Protein AF-A0A3S3QTB4-F1 (afdb_monomer_lite)

pLDDT: mean 85.25, std 13.24, range [38.19, 98.38]

Structur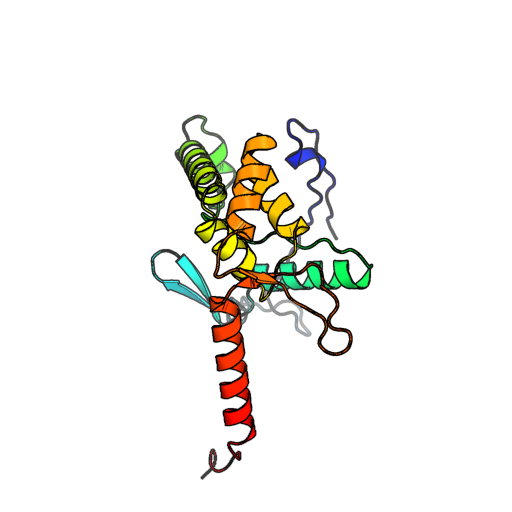e (mmCIF, N/CA/C/O backbone):
data_AF-A0A3S3QTB4-F1
#
_entry.id   AF-A0A3S3QTB4-F1
#
loop_
_atom_site.group_PDB
_atom_site.id
_atom_site.type_symbol
_atom_site.label_atom_id
_atom_site.label_alt_id
_atom_site.label_comp_id
_atom_site.label_asym_id
_atom_site.label_entity_id
_atom_site.label_seq_id
_atom_site.pdbx_PDB_ins_code
_atom_site.Cartn_x
_atom_site.Cartn_y
_atom_site.Cartn_z
_atom_site.occupancy
_atom_site.B_iso_or_equiv
_atom_site.auth_seq_id
_atom_site.auth_comp_id
_atom_site.auth_asym_id
_atom_site.auth_atom_id
_atom_site.pdbx_PDB_model_num
ATOM 1 N N . LEU A 1 1 ? 15.206 -21.797 -11.948 1.00 60.91 1 LEU A N 1
ATOM 2 C CA . LEU A 1 1 ? 15.068 -20.433 -11.397 1.00 60.91 1 LEU A CA 1
ATOM 3 C C . LEU A 1 1 ? 16.320 -20.150 -10.590 1.00 60.91 1 LEU A C 1
ATOM 5 O O . LEU A 1 1 ? 16.708 -21.014 -9.815 1.00 60.91 1 LEU A O 1
ATOM 9 N N . ASP A 1 2 ? 16.958 -19.010 -10.821 1.00 79.94 2 ASP A N 1
ATOM 10 C CA . ASP A 1 2 ? 18.152 -18.587 -10.087 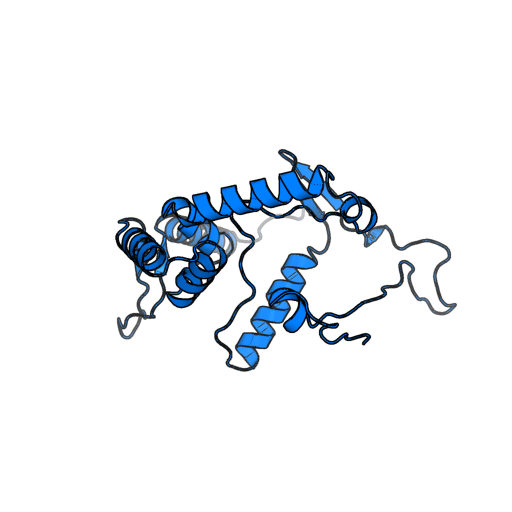1.00 79.94 2 ASP A CA 1
ATOM 11 C C . ASP A 1 2 ? 17.710 -17.939 -8.767 1.00 79.94 2 ASP A C 1
ATOM 13 O O . ASP A 1 2 ? 17.388 -16.751 -8.745 1.00 79.94 2 ASP A O 1
ATOM 17 N N . VAL A 1 3 ? 17.546 -18.762 -7.722 1.00 83.38 3 VAL A N 1
ATOM 18 C CA . VAL A 1 3 ? 17.113 -18.341 -6.378 1.00 83.38 3 VAL A CA 1
ATOM 19 C C . VAL A 1 3 ? 18.327 -18.313 -5.460 1.00 83.38 3 VAL A C 1
ATOM 21 O O . VAL A 1 3 ? 18.981 -19.336 -5.260 1.00 83.38 3 VAL A O 1
ATOM 24 N N . HIS A 1 4 ? 18.590 -17.152 -4.873 1.00 83.75 4 HIS A N 1
ATOM 25 C CA . HIS A 1 4 ? 19.717 -16.903 -3.987 1.00 83.75 4 HIS A CA 1
ATOM 26 C C . HIS A 1 4 ? 19.274 -16.908 -2.531 1.00 83.75 4 HIS A C 1
ATOM 28 O O . HIS A 1 4 ? 18.239 -16.342 -2.164 1.00 83.75 4 HIS A O 1
ATOM 34 N N . ALA A 1 5 ? 20.089 -17.552 -1.702 1.00 81.88 5 ALA A N 1
ATOM 35 C CA . ALA A 1 5 ? 19.981 -17.480 -0.257 1.00 81.88 5 ALA A CA 1
ATOM 36 C C . ALA A 1 5 ? 20.693 -16.216 0.271 1.00 81.88 5 ALA A C 1
ATOM 38 O O . ALA A 1 5 ? 21.607 -15.714 -0.387 1.00 81.88 5 ALA A O 1
ATOM 39 N N . PRO A 1 6 ? 20.321 -15.732 1.468 1.00 80.81 6 PRO A N 1
ATOM 40 C CA . PRO A 1 6 ? 21.065 -14.724 2.221 1.00 80.81 6 PRO A CA 1
ATOM 41 C C . PRO A 1 6 ? 22.592 -14.892 2.138 1.00 80.81 6 PRO A C 1
ATOM 43 O O . PRO A 1 6 ? 23.122 -15.960 2.449 1.00 80.81 6 PRO A O 1
ATOM 46 N N . HIS A 1 7 ? 23.311 -13.838 1.749 1.00 67.75 7 HIS A N 1
ATOM 47 C CA . HIS A 1 7 ? 24.777 -13.811 1.769 1.00 67.75 7 HIS A CA 1
ATOM 48 C C . HIS A 1 7 ? 25.281 -13.159 3.068 1.00 67.75 7 HIS A C 1
ATOM 50 O O . HIS A 1 7 ? 24.597 -12.300 3.617 1.00 67.75 7 HIS A O 1
ATOM 56 N N . GLY A 1 8 ? 26.437 -13.629 3.570 1.00 58.81 8 GLY A N 1
ATOM 57 C CA . GLY A 1 8 ? 27.026 -13.352 4.896 1.00 58.81 8 GLY A CA 1
ATOM 58 C C . GLY A 1 8 ? 26.691 -11.980 5.487 1.00 58.81 8 GLY A C 1
ATOM 59 O O . GLY A 1 8 ? 26.893 -10.959 4.843 1.00 58.81 8 GLY A O 1
ATOM 60 N N . ALA A 1 9 ? 26.140 -11.982 6.700 1.00 48.84 9 ALA A N 1
ATOM 61 C CA . ALA A 1 9 ? 25.234 -10.923 7.117 1.00 48.84 9 ALA A CA 1
ATOM 62 C C . ALA A 1 9 ? 25.804 -9.948 8.149 1.00 48.84 9 ALA A C 1
ATOM 64 O O . ALA A 1 9 ? 26.123 -10.349 9.275 1.00 48.84 9 ALA A O 1
ATOM 65 N N . GLU A 1 10 ? 25.772 -8.660 7.809 1.00 56.47 10 GLU A N 1
ATOM 66 C CA . GLU A 1 10 ? 26.001 -7.555 8.743 1.00 56.47 10 GLU A CA 1
ATOM 67 C C . GLU A 1 10 ? 24.673 -7.001 9.297 1.00 56.47 10 GLU A C 1
ATOM 69 O O . GLU A 1 10 ? 24.649 -6.442 10.393 1.00 56.47 10 GLU A O 1
ATOM 74 N N . SER A 1 11 ? 23.539 -7.237 8.616 1.00 57.09 11 SER A N 1
ATOM 75 C CA . SER A 1 11 ? 22.204 -6.788 9.054 1.00 57.09 11 SER A CA 1
ATOM 76 C C . SER A 1 11 ? 21.129 -7.891 9.071 1.00 57.09 11 SER A C 1
ATOM 78 O O . SER A 1 11 ? 21.21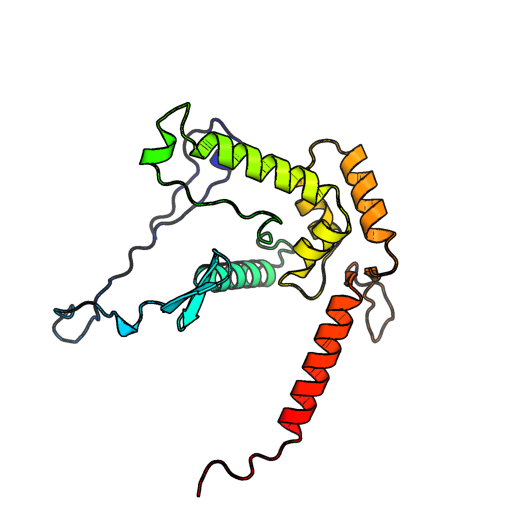4 -8.881 8.347 1.00 57.09 11 SER A O 1
ATOM 80 N N . GLU A 1 12 ? 20.067 -7.722 9.877 1.00 57.66 12 GLU A N 1
ATOM 81 C CA . GLU A 1 12 ? 18.890 -8.620 9.865 1.00 57.66 12 GLU A CA 1
ATOM 82 C C . GLU A 1 12 ? 18.220 -8.699 8.486 1.00 57.66 12 GLU A C 1
ATOM 84 O O . GLU A 1 12 ? 17.748 -9.764 8.093 1.00 57.66 12 GLU A O 1
ATOM 89 N N . GLY A 1 13 ? 18.211 -7.591 7.736 1.00 59.69 13 GLY A N 1
ATOM 90 C CA . GLY A 1 13 ? 17.650 -7.547 6.386 1.00 59.69 13 GLY A CA 1
ATOM 91 C C . GLY A 1 13 ? 18.387 -8.473 5.421 1.00 59.69 13 GLY A C 1
ATOM 92 O O . GLY A 1 13 ? 17.753 -9.169 4.635 1.00 59.69 13 GLY A O 1
ATOM 93 N N . GLU A 1 14 ? 19.714 -8.553 5.524 1.00 64.06 14 GLU A N 1
ATOM 94 C CA . GLU A 1 14 ? 20.529 -9.455 4.704 1.00 64.06 14 GLU A CA 1
ATOM 95 C C . GLU A 1 14 ? 20.310 -10.923 5.073 1.00 64.06 14 GLU A C 1
ATOM 97 O O . GLU A 1 14 ? 20.243 -11.757 4.175 1.00 64.06 14 GLU A O 1
ATOM 102 N N . ARG A 1 15 ? 20.097 -11.235 6.364 1.00 65.75 15 ARG A N 1
ATOM 103 C CA . ARG A 1 15 ? 19.847 -12.606 6.865 1.00 65.75 15 ARG A CA 1
ATOM 104 C C . ARG A 1 15 ? 18.553 -13.231 6.354 1.00 65.75 15 ARG A C 1
ATOM 106 O O . ARG A 1 15 ? 18.430 -14.451 6.394 1.00 65.75 15 ARG A O 1
ATOM 113 N N . ALA A 1 16 ? 17.596 -12.423 5.907 1.00 73.00 16 ALA A N 1
ATOM 114 C CA . ALA A 1 16 ? 16.278 -12.877 5.466 1.00 73.00 16 ALA A CA 1
ATOM 115 C C . ALA A 1 16 ? 16.015 -12.645 3.963 1.00 73.00 16 ALA A C 1
ATOM 117 O O . ALA A 1 16 ? 14.907 -12.900 3.490 1.00 73.00 16 ALA A O 1
ATOM 118 N N . ASN A 1 17 ? 17.008 -12.174 3.200 1.00 81.88 17 ASN A N 1
ATOM 119 C CA . ASN A 1 17 ? 16.824 -11.747 1.811 1.00 81.88 17 ASN A CA 1
ATOM 120 C C . ASN A 1 17 ? 16.935 -12.891 0.785 1.00 81.88 17 ASN A C 1
ATOM 122 O O . ASN A 1 17 ? 17.877 -12.952 -0.013 1.00 81.88 17 ASN A O 1
ATOM 126 N N . TYR A 1 18 ? 15.949 -13.786 0.782 1.00 86.00 18 TYR A N 1
ATOM 127 C CA . TYR A 1 18 ? 15.751 -14.708 -0.337 1.00 86.00 18 TYR A CA 1
ATOM 128 C C . TYR A 1 18 ? 15.247 -13.941 -1.559 1.00 86.00 18 TYR A C 1
ATOM 130 O O . TYR A 1 18 ? 14.231 -13.248 -1.491 1.00 86.00 18 TYR A O 1
ATOM 138 N N . HIS A 1 19 ? 15.938 -14.078 -2.687 1.00 87.88 19 HIS A N 1
ATOM 139 C CA . HIS A 1 19 ? 15.587 -13.367 -3.913 1.00 87.88 19 HIS A CA 1
ATOM 140 C C . HIS A 1 19 ? 15.876 -14.210 -5.151 1.00 87.88 19 HIS A C 1
ATOM 142 O O . HIS A 1 19 ? 16.624 -15.182 -5.096 1.00 87.88 19 HIS A O 1
ATOM 148 N N . ALA A 1 20 ? 15.261 -13.845 -6.274 1.00 87.31 20 ALA A N 1
ATOM 149 C CA . ALA A 1 20 ? 15.444 -14.548 -7.533 1.00 87.31 20 ALA A CA 1
ATOM 150 C C . ALA A 1 20 ? 15.699 -13.581 -8.687 1.00 87.31 20 ALA A C 1
ATOM 152 O O . ALA A 1 20 ? 15.121 -12.492 -8.736 1.00 87.31 20 ALA A O 1
ATOM 153 N N . HIS A 1 21 ? 16.521 -14.008 -9.644 1.00 87.44 21 HIS A N 1
ATOM 154 C CA . HIS A 1 21 ? 16.717 -13.297 -10.902 1.00 87.44 21 HIS A CA 1
ATOM 155 C C . HIS A 1 21 ? 15.901 -13.938 -12.026 1.00 87.44 21 HIS A C 1
ATOM 157 O O . HIS A 1 21 ? 15.944 -15.148 -12.258 1.00 87.44 21 HIS A O 1
ATOM 163 N N . LEU A 1 22 ? 15.163 -13.095 -12.748 1.00 85.31 22 LEU A N 1
ATOM 164 C CA . LEU A 1 22 ? 14.397 -13.471 -13.931 1.00 85.31 22 LEU A CA 1
ATOM 165 C C . LEU A 1 22 ? 14.992 -12.759 -15.144 1.00 85.31 22 LEU A C 1
ATOM 167 O O . LEU A 1 22 ? 14.979 -11.531 -15.228 1.00 85.31 22 LEU A O 1
ATOM 171 N N . LEU A 1 23 ? 15.515 -13.538 -16.088 1.00 86.81 23 LEU A N 1
ATOM 172 C CA . LEU A 1 23 ? 15.973 -13.037 -17.379 1.00 86.81 23 LEU A CA 1
ATOM 173 C C . LEU A 1 23 ? 14.865 -13.260 -18.404 1.00 86.81 23 LEU A C 1
ATOM 175 O O . LEU A 1 23 ? 14.524 -14.396 -18.722 1.00 86.81 23 LEU A O 1
ATOM 179 N N . ILE A 1 24 ? 14.305 -12.164 -18.911 1.00 86.44 24 ILE A N 1
ATOM 180 C CA . ILE A 1 24 ? 13.217 -12.184 -19.890 1.00 86.44 24 ILE A CA 1
ATOM 181 C C . ILE A 1 24 ? 13.771 -11.739 -21.242 1.00 86.44 24 ILE A C 1
ATOM 183 O O . ILE A 1 24 ? 14.475 -10.732 -21.356 1.00 86.44 24 ILE A O 1
ATOM 187 N N . THR A 1 25 ? 13.460 -12.493 -22.293 1.00 88.94 25 THR A N 1
ATOM 188 C CA . THR A 1 25 ? 13.878 -12.160 -23.654 1.00 88.94 25 THR A CA 1
ATOM 189 C C . THR A 1 25 ? 13.118 -10.935 -24.151 1.00 88.94 25 THR A C 1
ATOM 191 O O . THR A 1 25 ? 11.895 -10.906 -24.136 1.00 88.94 25 THR A O 1
ATOM 194 N N . THR A 1 26 ? 13.827 -9.940 -24.683 1.00 90.75 26 THR A N 1
ATOM 195 C CA . THR A 1 26 ? 13.198 -8.711 -25.222 1.00 90.75 26 THR A CA 1
ATOM 196 C C . THR A 1 26 ? 12.704 -8.852 -26.669 1.00 90.75 26 THR A C 1
ATOM 198 O O . THR A 1 26 ? 12.365 -7.863 -27.322 1.00 90.75 26 THR A O 1
ATOM 201 N N . ARG A 1 27 ? 12.717 -10.073 -27.214 1.00 93.56 27 ARG A N 1
ATOM 202 C CA . ARG A 1 27 ? 12.403 -10.407 -28.610 1.00 93.56 27 ARG A CA 1
ATOM 203 C C . ARG A 1 27 ? 11.371 -11.526 -28.624 1.00 93.56 27 ARG A C 1
ATOM 205 O O . ARG A 1 27 ? 11.438 -12.417 -27.783 1.00 93.56 27 ARG A O 1
ATOM 212 N N . ARG A 1 28 ? 10.457 -11.491 -29.595 1.00 93.44 28 ARG A N 1
ATOM 213 C CA . ARG A 1 28 ? 9.502 -12.584 -29.823 1.00 93.44 28 ARG A CA 1
ATOM 214 C C . ARG A 1 28 ? 10.237 -13.836 -30.274 1.00 93.44 28 ARG A C 1
ATOM 216 O O . ARG A 1 28 ? 11.189 -13.723 -31.046 1.00 93.44 28 ARG A O 1
ATOM 223 N N . LEU A 1 29 ? 9.765 -14.988 -29.817 1.00 93.94 29 LEU A N 1
ATOM 224 C CA . LEU A 1 29 ? 10.153 -16.292 -30.335 1.00 93.94 29 LEU A CA 1
ATOM 225 C C . LEU A 1 29 ? 9.107 -16.722 -31.371 1.00 93.94 29 LEU A C 1
ATOM 227 O O . LEU A 1 29 ? 7.924 -16.788 -31.043 1.00 93.94 29 LEU A O 1
ATOM 231 N N . GLY A 1 30 ? 9.536 -16.943 -32.611 1.00 92.44 30 GLY A N 1
ATOM 232 C CA . GLY A 1 30 ? 8.728 -17.517 -33.688 1.00 92.44 30 GLY A CA 1
ATOM 233 C C . GLY A 1 30 ? 9.315 -18.843 -34.171 1.00 92.44 30 GLY A C 1
ATOM 234 O O . GLY A 1 30 ? 10.262 -19.351 -33.572 1.00 92.44 30 GLY A O 1
ATOM 235 N N . GLU A 1 31 ? 8.773 -19.378 -35.265 1.00 94.06 31 GLU A N 1
ATOM 236 C CA . GLU A 1 31 ? 9.201 -20.662 -35.849 1.00 94.06 31 GLU A CA 1
ATOM 237 C C . GLU A 1 31 ? 10.705 -20.685 -36.177 1.00 94.06 31 GLU A C 1
ATOM 239 O O . GLU A 1 31 ? 11.396 -21.638 -35.826 1.00 94.06 31 GLU A O 1
ATOM 244 N N . ASP A 1 32 ? 11.235 -19.588 -36.729 1.00 93.88 32 ASP A N 1
ATOM 245 C CA . ASP A 1 32 ? 12.653 -19.446 -37.097 1.00 93.88 32 ASP A CA 1
ATOM 246 C C . ASP A 1 32 ? 13.548 -18.916 -35.953 1.00 93.88 32 ASP A C 1
ATOM 248 O O . ASP A 1 32 ? 14.700 -18.529 -36.168 1.00 93.88 32 ASP A O 1
ATOM 252 N N . GLY A 1 33 ? 13.033 -18.850 -34.721 1.00 94.50 33 GLY A N 1
ATOM 253 C CA . GLY A 1 33 ? 13.761 -18.354 -33.551 1.00 94.50 33 GLY A CA 1
ATOM 254 C C . GLY A 1 33 ? 13.438 -16.902 -33.173 1.00 94.50 33 GLY A C 1
ATOM 255 O O . GLY A 1 33 ? 12.302 -16.439 -33.287 1.00 94.50 33 GLY A O 1
ATOM 256 N N . PHE A 1 34 ? 14.420 -16.181 -32.619 1.00 95.94 34 PHE A N 1
ATOM 257 C CA . PHE A 1 34 ? 14.195 -14.833 -32.083 1.00 95.94 34 PHE A CA 1
ATOM 258 C C . PHE A 1 34 ? 14.067 -13.770 -33.176 1.00 95.94 34 PHE A C 1
ATOM 260 O O . PHE A 1 34 ? 14.937 -13.618 -34.032 1.00 95.94 34 PHE A O 1
ATOM 267 N N . ALA A 1 35 ? 13.042 -12.927 -33.062 1.00 93.50 35 ALA A N 1
ATOM 268 C CA . ALA A 1 35 ? 12.815 -11.818 -33.979 1.00 93.50 35 ALA A CA 1
ATOM 269 C C . ALA A 1 35 ? 13.996 -10.826 -34.026 1.00 93.50 35 ALA A C 1
ATOM 271 O O . ALA A 1 35 ? 14.553 -10.419 -32.999 1.00 93.50 35 ALA A O 1
ATOM 272 N N . ALA A 1 36 ? 14.304 -10.324 -35.227 1.00 93.31 36 ALA A N 1
ATOM 273 C CA . ALA A 1 36 ? 15.371 -9.346 -35.465 1.00 93.31 36 ALA A CA 1
ATOM 274 C C . ALA A 1 36 ? 15.145 -7.988 -34.772 1.00 93.31 36 ALA A C 1
ATOM 276 O O . ALA A 1 36 ? 16.102 -7.247 -34.525 1.00 93.31 36 ALA A O 1
ATOM 277 N N . LYS A 1 37 ? 13.910 -7.673 -34.355 1.00 92.69 37 LYS A N 1
ATOM 278 C CA . LYS A 1 37 ? 13.561 -6.462 -33.589 1.00 92.69 37 LYS A CA 1
ATOM 279 C C . LYS A 1 37 ? 13.048 -6.805 -32.186 1.00 92.69 37 LYS A C 1
ATOM 281 O O . LYS A 1 37 ? 12.527 -7.892 -31.952 1.00 92.69 37 LYS A O 1
ATOM 286 N N . LYS A 1 38 ? 13.208 -5.857 -31.256 1.00 92.44 38 LYS A N 1
ATOM 287 C CA . LYS A 1 38 ? 12.633 -5.949 -29.906 1.00 92.44 38 LYS A CA 1
ATOM 288 C C . LYS A 1 38 ? 11.110 -5.817 -29.952 1.00 92.44 38 LYS A C 1
ATOM 290 O O . LYS A 1 38 ? 10.595 -5.042 -30.758 1.00 92.44 38 LYS A O 1
ATOM 295 N N . ALA A 1 39 ? 10.427 -6.516 -29.054 1.00 91.38 39 ALA A N 1
ATOM 296 C CA . ALA A 1 39 ? 8.975 -6.477 -28.886 1.00 91.38 39 ALA A CA 1
ATOM 297 C C . ALA A 1 39 ? 8.534 -5.246 -28.072 1.00 91.38 39 ALA A C 1
ATOM 299 O O . ALA A 1 39 ? 8.011 -5.372 -26.973 1.00 91.38 39 ALA A O 1
ATOM 300 N N . ARG A 1 40 ? 8.807 -4.042 -28.592 1.00 87.69 40 ARG A N 1
ATOM 301 C CA . ARG A 1 40 ? 8.559 -2.778 -27.871 1.00 87.69 40 ARG A CA 1
ATOM 302 C C . ARG A 1 40 ? 7.091 -2.484 -27.598 1.00 87.69 40 ARG A C 1
ATOM 304 O O . ARG A 1 40 ? 6.781 -1.701 -26.718 1.00 87.69 40 ARG A O 1
ATOM 311 N N . ASP A 1 41 ? 6.201 -3.094 -28.360 1.00 86.56 41 ASP A N 1
ATOM 312 C CA . ASP A 1 41 ? 4.760 -3.003 -28.156 1.00 86.56 41 ASP A CA 1
ATOM 313 C C . ASP A 1 41 ? 4.284 -3.727 -26.882 1.00 86.56 41 ASP A C 1
ATOM 315 O O . ASP A 1 41 ? 3.151 -3.528 -26.463 1.00 86.56 41 ASP A O 1
ATOM 319 N N . LEU A 1 42 ? 5.153 -4.522 -26.244 1.00 83.69 42 LEU A N 1
ATOM 320 C CA . LEU A 1 42 ? 4.924 -5.102 -24.918 1.00 83.69 42 LEU A CA 1
ATOM 321 C C . LEU A 1 42 ? 5.531 -4.256 -23.785 1.00 83.69 42 LEU A C 1
ATOM 323 O O . LEU A 1 42 ? 5.310 -4.566 -22.614 1.00 83.69 42 LEU A O 1
ATOM 327 N N . ASP A 1 43 ? 6.319 -3.222 -24.105 1.00 84.75 43 ASP A N 1
ATOM 328 C CA . ASP A 1 43 ? 6.913 -2.363 -23.083 1.00 84.75 43 ASP A CA 1
ATOM 329 C C . ASP A 1 43 ? 5.809 -1.497 -22.445 1.00 84.75 43 ASP A C 1
ATOM 331 O O . ASP A 1 43 ? 4.993 -0.910 -23.162 1.00 84.75 43 ASP A O 1
ATOM 335 N N . PRO A 1 44 ? 5.772 -1.366 -21.107 1.00 83.94 44 PRO A N 1
ATOM 336 C CA . PRO A 1 44 ? 4.774 -0.536 -20.452 1.00 83.94 44 PRO A CA 1
ATOM 337 C C . PRO A 1 44 ? 4.964 0.940 -20.818 1.00 83.94 44 PRO A C 1
ATOM 339 O O . PRO A 1 44 ? 6.079 1.474 -20.806 1.00 83.94 44 PRO A O 1
ATOM 342 N N . VAL A 1 45 ? 3.858 1.636 -21.067 1.00 85.56 45 VAL A N 1
ATOM 343 C CA . VAL A 1 45 ? 3.857 3.084 -21.272 1.00 85.56 45 VAL A CA 1
ATOM 344 C C . VAL A 1 45 ? 3.911 3.757 -19.911 1.00 85.56 45 VAL A C 1
ATOM 346 O O . VAL A 1 45 ? 2.998 3.626 -19.097 1.00 85.56 45 VAL A O 1
ATOM 349 N N . ILE A 1 46 ? 4.977 4.511 -19.657 1.00 85.94 46 ILE A N 1
ATOM 350 C CA . ILE A 1 46 ? 5.168 5.225 -18.394 1.00 85.94 46 ILE A CA 1
ATOM 351 C C . ILE A 1 46 ? 4.766 6.691 -18.561 1.00 85.94 46 ILE A C 1
ATOM 353 O O . ILE A 1 46 ? 5.353 7.410 -19.371 1.00 85.94 46 ILE A O 1
ATOM 357 N N . LYS A 1 47 ? 3.812 7.162 -17.754 1.00 85.00 47 LYS A N 1
ATOM 358 C CA . LYS A 1 47 ? 3.470 8.589 -17.647 1.00 85.00 47 LYS A CA 1
ATOM 359 C C . LYS A 1 47 ? 4.069 9.175 -16.375 1.00 85.00 47 LYS A C 1
ATOM 361 O O . LYS A 1 47 ? 4.215 8.491 -15.365 1.00 85.00 47 LYS A O 1
ATOM 366 N N . ARG A 1 48 ? 4.438 10.456 -16.424 1.00 83.69 48 ARG A N 1
ATOM 367 C CA . ARG A 1 48 ? 4.891 11.209 -15.249 1.00 83.69 48 ARG A CA 1
ATOM 368 C C . ARG A 1 48 ? 3.824 12.219 -14.861 1.00 83.69 48 ARG A C 1
ATOM 370 O O . ARG A 1 48 ? 3.425 13.028 -15.689 1.00 83.69 48 ARG A O 1
ATOM 377 N N . SER A 1 49 ? 3.397 12.179 -13.605 1.00 72.94 49 SER A N 1
ATOM 378 C CA . SER A 1 49 ? 2.495 13.167 -13.015 1.00 72.94 49 SER A CA 1
ATOM 379 C C . SER A 1 49 ? 2.991 13.527 -11.619 1.00 72.94 49 SER A C 1
ATOM 381 O O . SER A 1 49 ? 3.403 12.641 -10.871 1.00 72.94 49 SER A O 1
ATOM 383 N N . ALA A 1 50 ? 3.019 14.824 -11.293 1.00 73.31 50 ALA A N 1
ATOM 384 C CA . ALA A 1 50 ? 3.492 15.346 -10.003 1.00 73.31 50 ALA A CA 1
ATOM 385 C C . ALA A 1 50 ? 4.852 14.761 -9.545 1.00 73.31 50 ALA A C 1
ATOM 387 O O . ALA A 1 50 ? 5.039 14.406 -8.386 1.00 73.31 50 ALA A O 1
ATOM 388 N N . GLY A 1 51 ? 5.798 14.593 -10.478 1.00 69.69 51 GLY A N 1
ATOM 389 C CA . GLY A 1 51 ? 7.126 14.026 -10.195 1.00 69.69 51 GLY A CA 1
ATOM 390 C C . GLY A 1 51 ? 7.174 12.497 -10.050 1.00 69.69 51 GLY A C 1
ATOM 391 O O . GLY A 1 51 ? 8.265 11.932 -9.993 1.00 69.69 51 GLY A O 1
ATOM 392 N N . ARG A 1 52 ? 6.032 11.799 -10.073 1.00 71.50 52 ARG A N 1
ATOM 393 C CA . ARG A 1 52 ? 5.949 10.337 -9.961 1.00 71.50 52 ARG A CA 1
ATOM 394 C C . ARG A 1 52 ? 5.741 9.688 -11.328 1.00 71.50 52 ARG A C 1
ATOM 396 O O . ARG A 1 52 ? 4.875 10.099 -12.097 1.00 71.50 52 ARG A O 1
ATOM 403 N N . ALA A 1 53 ? 6.534 8.661 -11.626 1.00 78.38 53 ALA A N 1
ATOM 404 C CA . ALA A 1 53 ? 6.338 7.807 -12.793 1.00 78.38 53 ALA A CA 1
ATOM 405 C C . ALA A 1 53 ? 5.329 6.696 -12.464 1.00 78.38 53 ALA A C 1
ATOM 407 O O . ALA A 1 53 ? 5.487 5.999 -11.460 1.00 78.38 53 ALA A O 1
ATOM 408 N N . THR A 1 54 ? 4.306 6.529 -13.296 1.00 79.69 54 THR A N 1
ATOM 409 C CA . THR A 1 54 ? 3.300 5.468 -13.176 1.00 79.69 54 THR A CA 1
ATOM 410 C C . THR A 1 54 ? 3.147 4.730 -14.501 1.00 79.69 54 THR A C 1
ATOM 412 O O . THR A 1 54 ? 3.280 5.320 -15.575 1.00 79.69 54 THR A O 1
ATOM 415 N N . VAL A 1 55 ? 2.882 3.423 -14.423 1.00 80.62 55 VAL A N 1
ATOM 416 C CA . VAL A 1 55 ? 2.495 2.624 -15.591 1.00 80.62 55 VAL A CA 1
ATOM 417 C C . VAL A 1 55 ? 1.100 3.080 -16.002 1.00 80.62 55 VAL A C 1
ATOM 419 O O . VAL A 1 55 ? 0.155 2.943 -15.229 1.00 80.62 55 VAL A O 1
ATOM 422 N N . ALA A 1 56 ? 1.000 3.701 -17.171 1.00 78.44 56 ALA A N 1
ATOM 423 C CA . ALA A 1 56 ? -0.256 4.163 -17.742 1.00 78.44 56 ALA A CA 1
ATOM 424 C C . ALA A 1 56 ? -0.919 3.077 -18.588 1.00 78.44 56 ALA A C 1
ATOM 426 O O . ALA A 1 56 ? -2.138 2.952 -18.563 1.00 78.44 56 ALA A O 1
ATOM 427 N N . GLU A 1 57 ? -0.114 2.307 -19.321 1.00 79.00 57 GLU A N 1
ATOM 428 C CA . GLU A 1 57 ? -0.557 1.182 -20.146 1.00 79.00 57 GLU A CA 1
ATOM 429 C C . GLU A 1 57 ? 0.464 0.047 -20.011 1.00 79.00 57 GLU A C 1
ATOM 431 O O . GLU A 1 57 ? 1.664 0.300 -19.877 1.00 79.00 57 GLU A O 1
ATOM 436 N N . GLY A 1 58 ? -0.009 -1.197 -20.031 1.00 80.06 58 GLY A N 1
ATOM 437 C CA . GLY A 1 58 ? 0.805 -2.384 -19.773 1.00 80.06 58 GLY A CA 1
ATOM 438 C C . GLY A 1 58 ? 0.789 -2.837 -18.311 1.00 80.06 58 GLY A C 1
ATOM 439 O O . GLY A 1 58 ? 0.099 -2.280 -17.455 1.00 80.06 58 GLY A O 1
ATOM 440 N N . GLU A 1 59 ? 1.538 -3.898 -18.028 1.00 82.56 59 GLU A N 1
ATOM 441 C CA . GLU A 1 59 ? 1.499 -4.573 -16.734 1.00 82.56 59 GLU A CA 1
ATOM 442 C C . GLU A 1 59 ? 2.293 -3.833 -15.652 1.00 82.56 59 GLU A C 1
ATOM 444 O O . GLU A 1 59 ? 3.501 -3.595 -15.754 1.00 82.56 59 GLU A O 1
ATOM 449 N N . ALA A 1 60 ? 1.618 -3.526 -14.544 1.00 84.94 60 ALA A N 1
ATOM 450 C CA . ALA A 1 60 ? 2.260 -3.038 -13.334 1.00 84.94 60 ALA A CA 1
ATOM 451 C C . ALA A 1 60 ? 2.882 -4.213 -12.557 1.00 84.94 60 ALA A C 1
ATOM 453 O O . ALA A 1 60 ? 2.343 -4.649 -11.542 1.00 84.94 60 ALA A O 1
ATOM 454 N N . TRP A 1 61 ? 4.033 -4.714 -13.017 1.00 85.69 61 TRP A N 1
ATOM 455 C CA . TRP A 1 61 ? 4.723 -5.888 -12.454 1.00 85.69 61 TRP A CA 1
ATOM 456 C C . TRP A 1 61 ? 4.830 -5.900 -10.924 1.00 85.69 61 TRP A C 1
ATOM 458 O O . TRP A 1 61 ? 4.608 -6.933 -10.303 1.00 85.69 61 TRP A O 1
ATOM 468 N N . GLY A 1 62 ? 5.121 -4.756 -10.293 1.00 84.75 62 GLY A N 1
ATOM 469 C CA . GLY A 1 62 ? 5.197 -4.671 -8.830 1.00 84.75 62 GLY A CA 1
ATOM 470 C C . GLY A 1 62 ? 3.860 -4.946 -8.125 1.00 84.75 62 GLY A C 1
ATOM 471 O O . GLY A 1 62 ? 3.843 -5.549 -7.055 1.00 84.75 62 GLY A O 1
ATOM 472 N N . VAL A 1 63 ? 2.743 -4.542 -8.737 1.00 86.31 63 VAL A N 1
ATOM 473 C CA . VAL A 1 63 ? 1.382 -4.814 -8.248 1.00 86.31 63 VAL A CA 1
ATOM 474 C C . VAL A 1 63 ? 1.031 -6.282 -8.472 1.00 86.31 63 VAL A C 1
ATOM 476 O O . VAL A 1 63 ? 0.639 -6.957 -7.525 1.00 86.31 63 VAL A O 1
ATOM 479 N N . LEU A 1 64 ? 1.267 -6.800 -9.681 1.00 90.19 64 LEU A N 1
ATOM 480 C CA . LEU A 1 64 ? 1.009 -8.205 -10.010 1.00 90.19 64 LEU A CA 1
ATOM 481 C C . LEU A 1 64 ? 1.800 -9.159 -9.109 1.00 90.19 64 LEU A C 1
ATOM 483 O O . LEU A 1 64 ? 1.246 -10.116 -8.576 1.00 90.19 64 LEU A O 1
ATOM 487 N N . TRP A 1 65 ? 3.082 -8.872 -8.877 1.00 91.00 65 TRP A N 1
ATOM 488 C CA . TRP A 1 65 ? 3.932 -9.690 -8.015 1.00 91.00 65 TRP A CA 1
ATOM 489 C C . TRP A 1 65 ? 3.495 -9.654 -6.547 1.00 91.00 65 TRP A C 1
ATOM 491 O O . TRP A 1 65 ? 3.525 -10.678 -5.861 1.00 91.00 65 TRP A O 1
ATOM 501 N N . ARG A 1 66 ? 3.065 -8.489 -6.049 1.00 91.88 66 ARG A N 1
ATOM 502 C CA . ARG A 1 66 ? 2.465 -8.357 -4.713 1.00 91.88 66 ARG A CA 1
ATOM 503 C C . ARG A 1 66 ? 1.204 -9.214 -4.599 1.00 91.88 66 ARG A C 1
ATOM 505 O O . ARG A 1 66 ? 1.048 -9.942 -3.621 1.00 91.88 66 ARG A O 1
ATOM 512 N N . ASP A 1 67 ? 0.314 -9.120 -5.582 1.00 91.69 67 ASP A N 1
ATOM 513 C CA . ASP A 1 67 ? -0.978 -9.806 -5.555 1.00 91.69 67 ASP A CA 1
ATOM 514 C C . ASP A 1 67 ? -0.798 -11.321 -5.655 1.00 91.69 67 ASP A C 1
ATOM 516 O O . ASP A 1 67 ? -1.417 -12.056 -4.888 1.00 91.69 67 ASP A O 1
ATOM 520 N N . HIS A 1 68 ? 0.131 -11.786 -6.493 1.00 93.88 68 HIS A N 1
ATOM 521 C CA . HIS A 1 68 ? 0.480 -13.200 -6.589 1.00 93.88 68 HIS A CA 1
ATOM 522 C C . HIS A 1 68 ? 1.045 -13.754 -5.271 1.00 93.88 68 HIS A C 1
ATOM 524 O O . HIS A 1 68 ? 0.609 -14.808 -4.812 1.00 93.88 68 HIS A O 1
ATOM 530 N N . GLN A 1 69 ? 1.955 -13.028 -4.608 1.00 93.62 69 GLN A N 1
ATOM 531 C CA . GLN A 1 69 ? 2.469 -13.429 -3.290 1.00 93.62 69 GLN A CA 1
ATOM 532 C C . GLN A 1 69 ? 1.358 -13.500 -2.238 1.00 93.62 69 GLN A C 1
ATOM 534 O O . GLN A 1 69 ? 1.275 -14.474 -1.496 1.00 93.62 69 GLN A O 1
ATOM 539 N N . ASN A 1 70 ? 0.477 -12.498 -2.189 1.00 92.19 70 ASN A N 1
ATOM 540 C CA . ASN A 1 70 ? -0.636 -12.482 -1.241 1.00 92.19 70 ASN A CA 1
ATOM 541 C C . ASN A 1 70 ? -1.628 -13.629 -1.488 1.00 92.19 70 ASN A C 1
ATOM 543 O O . ASN A 1 70 ? -2.087 -14.251 -0.531 1.00 92.19 70 ASN A O 1
ATOM 547 N N . GLN A 1 71 ? -1.941 -13.933 -2.752 1.00 94.12 71 GLN A N 1
ATOM 548 C CA . GLN A 1 71 ? -2.771 -15.085 -3.122 1.00 94.12 71 GLN A CA 1
ATOM 549 C C . GLN A 1 71 ? -2.108 -16.399 -2.709 1.00 94.12 71 GLN A C 1
ATOM 551 O O . GLN A 1 71 ? -2.767 -17.264 -2.133 1.00 94.12 71 GLN A O 1
ATOM 556 N N . TYR A 1 72 ? -0.801 -16.529 -2.945 1.00 95.38 72 TYR A N 1
ATOM 557 C CA . TYR A 1 72 ? -0.039 -17.693 -2.517 1.00 95.38 72 TYR A CA 1
ATOM 558 C C . TYR A 1 72 ? -0.090 -17.859 -0.993 1.00 95.38 72 TYR A C 1
ATOM 560 O O . TYR A 1 72 ? -0.478 -18.927 -0.524 1.00 95.38 72 TYR A O 1
ATOM 568 N N . PHE A 1 73 ? 0.191 -16.807 -0.215 1.00 93.88 73 PHE A N 1
ATOM 569 C CA . PHE A 1 73 ? 0.105 -16.853 1.249 1.00 93.88 73 PHE A CA 1
ATOM 570 C C . PHE A 1 73 ? -1.273 -17.307 1.734 1.00 93.88 73 PHE A C 1
ATOM 572 O O . PHE A 1 73 ? -1.355 -18.244 2.527 1.00 93.88 73 PHE A O 1
ATOM 579 N N . ALA A 1 74 ? -2.345 -16.727 1.189 1.00 91.62 74 ALA A N 1
ATOM 580 C CA . ALA A 1 74 ? -3.709 -17.113 1.532 1.00 91.62 74 ALA A CA 1
ATOM 581 C C . ALA A 1 74 ? -4.007 -18.582 1.182 1.00 91.62 74 ALA A C 1
ATOM 583 O O . ALA A 1 74 ? -4.583 -19.298 1.998 1.00 91.62 74 ALA A O 1
ATOM 584 N N . SER A 1 75 ? -3.569 -19.057 0.009 1.00 95.56 75 SER A N 1
ATOM 585 C CA . SER A 1 75 ? -3.762 -20.454 -0.415 1.00 95.56 75 SER A CA 1
ATOM 586 C C . SER A 1 75 ? -3.065 -21.468 0.498 1.00 95.56 75 SER A C 1
ATOM 588 O O . SER A 1 75 ? -3.500 -22.611 0.594 1.00 95.56 75 SER A O 1
ATOM 590 N N . GLN A 1 76 ? -1.995 -21.044 1.175 1.00 96.62 76 GLN A N 1
ATOM 591 C CA . GLN A 1 76 ? -1.248 -21.849 2.140 1.00 96.62 76 GLN A CA 1
ATOM 592 C C . GLN A 1 76 ? -1.755 -21.670 3.582 1.00 96.62 76 GLN A C 1
ATOM 594 O O . GLN A 1 76 ? -1.161 -22.205 4.514 1.00 96.62 76 GLN A O 1
ATOM 599 N N . GLY A 1 77 ? -2.833 -20.906 3.790 1.00 91.44 77 GLY A N 1
ATOM 600 C CA . GLY A 1 77 ? -3.381 -20.622 5.118 1.00 91.44 77 GLY A CA 1
ATOM 601 C C . GLY A 1 77 ? -2.570 -19.612 5.934 1.00 91.44 77 GLY A C 1
ATOM 602 O O . GLY A 1 77 ? -2.803 -19.469 7.133 1.00 91.44 77 GLY A O 1
ATOM 603 N N . PHE A 1 78 ? -1.626 -18.892 5.321 1.00 87.69 78 PHE A N 1
ATOM 604 C CA . PHE A 1 78 ? -0.892 -17.836 6.007 1.00 87.69 78 PHE A CA 1
ATOM 605 C C . PHE A 1 78 ? -1.694 -16.533 6.023 1.00 87.69 78 PHE A C 1
ATOM 607 O O . PHE A 1 78 ? -2.173 -16.056 4.996 1.00 87.69 78 PHE A O 1
ATOM 614 N N . SER A 1 79 ? -1.774 -15.912 7.198 1.00 81.06 79 SER A N 1
ATOM 615 C CA . SER A 1 79 ? -2.409 -14.602 7.384 1.00 81.06 79 SER A CA 1
ATOM 616 C C . SER A 1 79 ? -1.513 -13.425 6.983 1.00 81.06 79 SER A C 1
ATOM 618 O O . SER A 1 79 ? -1.987 -12.291 6.916 1.00 81.06 79 SER A O 1
ATOM 620 N N . ILE A 1 80 ? -0.224 -13.672 6.715 1.00 84.06 80 ILE A N 1
ATOM 621 C CA . ILE A 1 80 ? 0.730 -12.628 6.330 1.00 84.06 80 ILE A CA 1
ATOM 622 C C . ILE A 1 80 ? 0.431 -12.077 4.936 1.00 84.06 80 ILE A C 1
ATOM 624 O O . ILE A 1 80 ? -0.078 -12.768 4.054 1.00 84.06 80 ILE A O 1
ATOM 628 N N . ARG A 1 81 ? 0.821 -10.820 4.726 1.00 85.69 81 ARG A N 1
ATOM 629 C CA . ARG A 1 81 ? 0.739 -10.135 3.437 1.00 85.69 81 ARG A CA 1
ATOM 630 C C . ARG A 1 81 ? 2.020 -9.367 3.153 1.00 85.69 81 ARG A C 1
ATOM 632 O O . ARG A 1 81 ? 2.791 -9.052 4.060 1.00 85.69 81 ARG A O 1
ATOM 639 N N . VAL A 1 82 ? 2.231 -9.063 1.879 1.00 87.38 82 VAL A N 1
ATOM 640 C CA . VAL A 1 82 ? 3.244 -8.108 1.435 1.00 87.38 82 VAL A CA 1
ATOM 641 C C . VAL A 1 82 ? 2.880 -6.725 1.973 1.00 87.38 82 VAL A C 1
ATOM 643 O O . VAL A 1 82 ? 1.757 -6.253 1.775 1.00 87.38 82 VAL A O 1
ATOM 646 N N . ASP A 1 83 ? 3.838 -6.085 2.643 1.00 82.00 83 ASP A N 1
ATOM 647 C CA . ASP A 1 83 ? 3.673 -4.753 3.222 1.00 82.00 83 ASP A CA 1
ATOM 648 C C . ASP A 1 83 ? 3.210 -3.731 2.174 1.00 82.00 83 ASP A C 1
ATOM 650 O O . ASP A 1 83 ? 3.669 -3.719 1.025 1.00 82.00 83 ASP A O 1
ATOM 654 N N . ALA A 1 84 ? 2.370 -2.789 2.602 1.00 78.06 84 ALA A N 1
ATOM 655 C CA . ALA A 1 84 ? 2.108 -1.595 1.816 1.00 78.06 84 ALA A CA 1
ATOM 656 C C . ALA A 1 84 ? 3.393 -0.768 1.641 1.00 78.06 84 ALA A C 1
ATOM 658 O O . ALA A 1 84 ? 4.286 -0.748 2.493 1.00 78.06 84 ALA A O 1
ATOM 659 N N . THR A 1 85 ? 3.470 -0.028 0.534 1.00 81.88 85 THR A N 1
ATOM 660 C CA . THR A 1 85 ? 4.506 0.993 0.374 1.00 81.88 85 THR A CA 1
ATOM 661 C C . THR A 1 85 ? 4.369 2.017 1.500 1.00 81.88 85 THR A C 1
ATOM 663 O O . THR A 1 85 ? 3.272 2.540 1.702 1.00 81.88 85 THR A O 1
ATOM 666 N N . SER A 1 86 ? 5.470 2.325 2.190 1.00 84.06 86 SER A N 1
ATOM 667 C CA . SER A 1 86 ? 5.500 3.326 3.262 1.00 84.06 86 SER A CA 1
ATOM 668 C C . SER A 1 86 ? 4.974 4.699 2.807 1.00 84.06 86 SER A C 1
ATOM 670 O O . SER A 1 86 ? 4.767 4.954 1.609 1.00 84.06 86 SER A O 1
ATOM 672 N N . ALA A 1 87 ? 4.727 5.587 3.775 1.00 85.81 87 ALA A N 1
ATOM 673 C CA . ALA A 1 87 ? 4.203 6.928 3.526 1.00 85.81 87 ALA A CA 1
ATOM 674 C C . ALA A 1 87 ? 5.074 7.683 2.512 1.00 85.81 87 ALA A C 1
ATOM 676 O O . ALA A 1 87 ? 4.561 8.151 1.493 1.00 85.81 87 ALA A O 1
ATOM 677 N N . VAL A 1 88 ? 6.388 7.682 2.743 1.00 88.25 88 VAL A N 1
ATOM 678 C CA . VAL A 1 88 ? 7.409 8.195 1.829 1.00 88.25 88 VAL A CA 1
ATOM 679 C C . VAL A 1 88 ? 8.146 7.005 1.200 1.00 88.25 88 VAL A C 1
ATOM 681 O O . VAL A 1 88 ? 8.858 6.283 1.904 1.00 88.25 88 VAL A O 1
ATOM 684 N N . PRO A 1 89 ? 7.964 6.736 -0.105 1.00 82.19 89 PRO A N 1
ATOM 685 C CA . PRO A 1 89 ? 8.610 5.609 -0.768 1.00 82.19 89 PRO A CA 1
ATOM 686 C C . PRO A 1 89 ? 10.121 5.823 -0.877 1.00 82.19 89 PRO A C 1
ATOM 688 O O . PRO A 1 89 ? 10.591 6.943 -1.061 1.00 82.19 89 PRO A O 1
ATOM 691 N N . GLN A 1 90 ? 10.876 4.728 -0.817 1.00 79.12 90 GLN A N 1
ATOM 692 C CA . GLN A 1 90 ? 12.303 4.753 -1.124 1.00 79.12 90 GLN A CA 1
ATOM 693 C C . GLN A 1 90 ? 12.534 4.929 -2.627 1.00 79.12 90 GLN A C 1
ATOM 695 O O . GLN A 1 90 ? 11.787 4.400 -3.454 1.00 79.12 90 GLN A O 1
ATOM 700 N N . GLU A 1 91 ? 13.605 5.634 -2.976 1.00 71.00 91 GLU A N 1
ATOM 701 C CA . GLU A 1 91 ? 14.126 5.668 -4.340 1.00 71.00 91 GLU A CA 1
ATOM 702 C C . GLU A 1 91 ? 15.136 4.533 -4.519 1.00 71.00 91 GLU A C 1
ATOM 704 O O . GLU A 1 91 ? 15.981 4.305 -3.654 1.00 71.00 91 GLU A O 1
ATOM 709 N N . HIS A 1 92 ? 15.068 3.811 -5.641 1.00 68.94 92 HIS A N 1
ATOM 710 C CA . HIS A 1 92 ? 16.097 2.826 -5.954 1.00 68.94 92 HIS A CA 1
ATOM 711 C C . HIS A 1 92 ? 17.407 3.544 -6.286 1.00 68.94 92 HIS A C 1
ATOM 713 O O . HIS A 1 92 ? 17.498 4.281 -7.272 1.00 68.94 92 HIS A O 1
ATOM 719 N N . ILE A 1 93 ? 18.432 3.297 -5.477 1.00 62.56 93 ILE A N 1
ATOM 720 C CA . ILE A 1 93 ? 19.765 3.859 -5.665 1.00 62.56 93 ILE A CA 1
ATOM 721 C C . ILE A 1 93 ? 20.649 2.769 -6.260 1.00 62.56 93 ILE A C 1
ATOM 723 O O . ILE A 1 93 ? 20.916 1.752 -5.626 1.00 62.56 93 ILE A O 1
ATOM 727 N N . GLY A 1 94 ? 21.084 2.970 -7.505 1.00 57.56 94 GLY A N 1
ATOM 728 C CA . GLY A 1 94 ? 21.903 1.985 -8.207 1.00 57.56 94 GLY A CA 1
ATOM 729 C C . GLY A 1 94 ? 23.254 1.724 -7.510 1.00 57.56 94 GLY A C 1
ATOM 730 O O . GLY A 1 94 ? 23.800 2.635 -6.877 1.00 57.56 94 GLY A O 1
ATOM 731 N N . PRO A 1 95 ? 23.859 0.533 -7.692 1.00 57.09 95 PRO A N 1
ATOM 732 C CA . PRO A 1 95 ? 25.043 0.079 -6.945 1.00 57.09 95 PRO A CA 1
ATOM 733 C C . PRO A 1 95 ? 26.245 1.031 -7.000 1.00 57.09 95 PRO A C 1
ATOM 735 O O . PRO A 1 95 ? 27.004 1.147 -6.043 1.00 57.09 95 PRO A O 1
ATOM 738 N N . VAL A 1 96 ? 26.420 1.736 -8.122 1.00 55.16 96 VAL A N 1
ATOM 739 C CA . VAL A 1 96 ? 27.534 2.675 -8.340 1.00 55.16 96 VAL A CA 1
ATOM 740 C C . VAL A 1 96 ? 27.422 3.908 -7.438 1.00 55.16 96 VAL A C 1
ATOM 742 O O . VAL A 1 96 ? 28.435 4.422 -6.977 1.00 55.16 96 VAL A O 1
ATOM 745 N N . ARG A 1 97 ? 26.198 4.364 -7.141 1.00 53.53 97 ARG A N 1
ATOM 746 C CA . ARG A 1 97 ? 25.947 5.561 -6.322 1.00 53.53 97 ARG A CA 1
ATOM 747 C C . ARG A 1 97 ? 26.044 5.294 -4.818 1.00 53.53 97 ARG A C 1
ATOM 749 O O . ARG A 1 97 ? 26.171 6.242 -4.061 1.00 53.53 97 ARG A O 1
ATOM 756 N N . MET A 1 98 ? 26.026 4.027 -4.404 1.00 51.72 98 MET A N 1
ATOM 757 C CA . MET A 1 98 ? 26.144 3.608 -3.001 1.00 51.72 98 MET A CA 1
ATOM 758 C C . MET A 1 98 ? 27.599 3.560 -2.497 1.00 51.72 98 MET A C 1
ATOM 760 O O . MET A 1 98 ? 27.824 3.446 -1.300 1.00 51.72 98 MET A O 1
ATOM 764 N N . ARG A 1 99 ? 28.603 3.624 -3.389 1.00 56.25 99 ARG A N 1
ATOM 765 C CA . ARG A 1 99 ? 30.028 3.433 -3.038 1.00 56.25 99 ARG A CA 1
ATOM 766 C C . ARG A 1 99 ? 30.747 4.688 -2.525 1.00 56.25 99 ARG A C 1
ATOM 768 O O . ARG A 1 99 ? 31.896 4.577 -2.111 1.00 56.25 99 ARG A O 1
ATOM 775 N N . ALA A 1 100 ? 30.114 5.861 -2.548 1.00 60.19 100 ALA A N 1
ATOM 776 C CA . ALA A 1 100 ? 30.666 7.069 -1.934 1.00 60.19 100 ALA A CA 1
ATOM 777 C C . ALA A 1 100 ? 30.018 7.285 -0.557 1.00 60.19 100 ALA A C 1
ATOM 779 O O . ALA A 1 100 ? 28.794 7.311 -0.454 1.00 60.19 100 ALA A O 1
ATOM 780 N N . ALA A 1 101 ? 30.825 7.432 0.498 1.00 53.75 101 ALA A N 1
ATOM 781 C CA . ALA A 1 101 ? 30.335 7.621 1.869 1.00 53.75 101 ALA A CA 1
ATOM 782 C C . ALA A 1 101 ? 29.453 8.882 2.006 1.00 53.75 101 ALA A C 1
ATOM 784 O O . ALA A 1 101 ? 28.409 8.832 2.654 1.00 53.75 101 ALA A O 1
ATOM 785 N N . ASP A 1 102 ? 29.808 9.945 1.273 1.00 54.78 102 ASP A N 1
ATOM 786 C CA . ASP A 1 102 ? 29.067 11.213 1.166 1.00 54.78 102 ASP A CA 1
ATOM 787 C C . ASP A 1 102 ? 28.072 11.238 -0.002 1.00 54.78 102 ASP A C 1
ATOM 789 O O . ASP A 1 102 ? 27.670 12.304 -0.478 1.00 54.78 102 ASP A O 1
ATOM 793 N N . ALA A 1 103 ? 27.685 10.073 -0.529 1.00 62.00 103 ALA A N 1
ATOM 794 C CA . ALA A 1 103 ? 26.696 10.039 -1.586 1.00 62.00 103 ALA A CA 1
ATOM 795 C C . ALA A 1 103 ? 25.407 10.681 -1.069 1.00 62.00 103 ALA A C 1
ATOM 797 O O . ALA A 1 103 ? 24.819 10.229 -0.089 1.00 62.00 103 ALA A O 1
ATOM 798 N N . GLU A 1 104 ? 24.932 11.696 -1.784 1.00 66.69 104 GLU A N 1
ATOM 799 C CA . GLU A 1 104 ? 23.607 12.308 -1.644 1.00 66.69 104 GLU A CA 1
ATOM 800 C C . GLU A 1 104 ? 22.493 11.264 -1.397 1.00 66.69 104 GLU A C 1
ATOM 802 O O . GLU A 1 104 ? 21.529 11.503 -0.673 1.00 66.69 104 GLU A O 1
ATOM 807 N N . ALA A 1 105 ? 22.687 10.062 -1.941 1.00 68.19 105 ALA A N 1
ATOM 808 C CA . ALA A 1 105 ? 21.946 8.843 -1.665 1.00 68.19 105 ALA A CA 1
ATOM 809 C C . ALA A 1 105 ? 21.720 8.519 -0.174 1.00 68.19 105 ALA A C 1
ATOM 811 O O . ALA A 1 105 ? 20.581 8.284 0.225 1.00 68.19 105 ALA A O 1
ATOM 812 N N . ASN A 1 106 ? 22.774 8.507 0.645 1.00 71.25 106 ASN A N 1
ATOM 813 C CA . ASN A 1 106 ? 22.702 8.145 2.063 1.00 71.25 106 ASN A CA 1
ATOM 814 C C . ASN A 1 106 ? 21.938 9.205 2.861 1.00 71.25 106 ASN A C 1
ATOM 816 O O . ASN A 1 106 ? 21.087 8.874 3.686 1.00 71.25 106 ASN A O 1
ATOM 820 N N . VAL A 1 107 ? 22.182 10.484 2.556 1.00 79.25 107 VAL A N 1
ATOM 821 C CA . VAL A 1 107 ? 21.460 11.613 3.161 1.00 79.25 107 VAL A CA 1
ATOM 822 C C . VAL A 1 107 ? 19.970 11.535 2.831 1.00 79.25 107 VAL A C 1
ATOM 824 O O . VAL A 1 107 ? 19.131 11.675 3.720 1.00 79.25 107 VAL A O 1
ATOM 827 N N . ARG A 1 108 ? 19.616 11.246 1.575 1.00 79.75 108 ARG A N 1
ATOM 828 C CA . ARG A 1 108 ? 18.214 11.062 1.173 1.00 79.75 108 ARG A CA 1
ATOM 829 C C . ARG A 1 108 ? 17.578 9.836 1.825 1.00 79.75 108 ARG A C 1
ATOM 831 O O . ARG A 1 108 ? 16.432 9.913 2.257 1.00 79.75 108 ARG A O 1
ATOM 838 N N . ALA A 1 109 ? 18.295 8.719 1.935 1.00 81.94 109 ALA A N 1
ATOM 839 C CA . ALA A 1 109 ? 17.792 7.523 2.610 1.00 81.94 109 ALA A CA 1
ATOM 840 C C . ALA A 1 109 ? 17.484 7.795 4.094 1.00 81.94 109 ALA A C 1
ATOM 842 O O . ALA A 1 109 ? 16.428 7.397 4.586 1.00 81.94 109 ALA A O 1
ATOM 843 N N . GLU A 1 110 ? 18.359 8.535 4.780 1.00 84.25 110 GLU A N 1
ATOM 844 C CA . GLU A 1 110 ? 18.144 9.016 6.148 1.00 84.25 110 GLU A CA 1
ATOM 845 C C . GLU A 1 110 ? 16.912 9.930 6.245 1.00 84.25 110 GLU A C 1
ATOM 847 O O . GLU A 1 110 ? 16.072 9.737 7.124 1.00 84.25 110 GLU A O 1
ATOM 852 N N . GLN A 1 111 ? 16.762 10.888 5.323 1.00 88.56 111 GLN A N 1
ATOM 853 C CA . GLN A 1 111 ? 15.595 11.778 5.262 1.00 88.56 111 GLN A CA 1
ATOM 854 C C . GLN A 1 111 ? 14.292 10.996 5.064 1.00 88.56 111 GLN A C 1
ATOM 856 O O . GLN A 1 111 ? 13.320 11.231 5.779 1.00 88.56 111 GLN A O 1
ATOM 861 N N . ILE A 1 112 ? 14.275 10.031 4.141 1.00 88.31 112 ILE A N 1
ATOM 862 C CA . ILE A 1 112 ? 13.119 9.158 3.899 1.00 88.31 112 ILE A CA 1
ATOM 863 C C . ILE A 1 112 ? 12.817 8.315 5.138 1.00 88.31 112 ILE A C 1
ATOM 865 O O . ILE A 1 112 ? 11.646 8.138 5.480 1.00 88.31 112 ILE A O 1
ATOM 869 N N . ARG A 1 113 ? 13.843 7.798 5.830 1.00 89.31 113 ARG A N 1
ATOM 870 C CA . ARG A 1 113 ? 13.641 7.055 7.077 1.00 89.31 113 ARG A CA 1
ATOM 871 C C . ARG A 1 113 ? 12.963 7.944 8.115 1.00 89.31 113 ARG A C 1
ATOM 873 O O . ARG A 1 113 ? 11.885 7.583 8.568 1.00 89.31 113 ARG A O 1
ATOM 880 N N . ARG A 1 114 ? 13.521 9.124 8.403 1.00 91.38 114 ARG A N 1
ATOM 881 C CA . ARG A 1 114 ? 12.952 10.086 9.366 1.00 91.38 114 ARG A CA 1
ATOM 882 C C . ARG A 1 114 ? 11.526 10.493 9.016 1.00 91.38 114 ARG A C 1
ATOM 884 O O . ARG A 1 114 ? 10.664 10.468 9.883 1.00 91.38 114 ARG A O 1
ATOM 891 N N . ALA A 1 115 ? 11.257 10.797 7.749 1.00 93.25 115 ALA A N 1
ATOM 892 C CA . ALA A 1 115 ? 9.917 11.166 7.308 1.00 93.25 115 ALA A CA 1
ATOM 893 C C . ALA A 1 115 ? 8.906 10.020 7.496 1.00 93.25 115 ALA A C 1
ATOM 895 O O . ALA A 1 115 ? 7.748 10.266 7.822 1.00 93.25 115 ALA A O 1
ATOM 896 N N . ASN A 1 116 ? 9.331 8.764 7.325 1.00 93.75 116 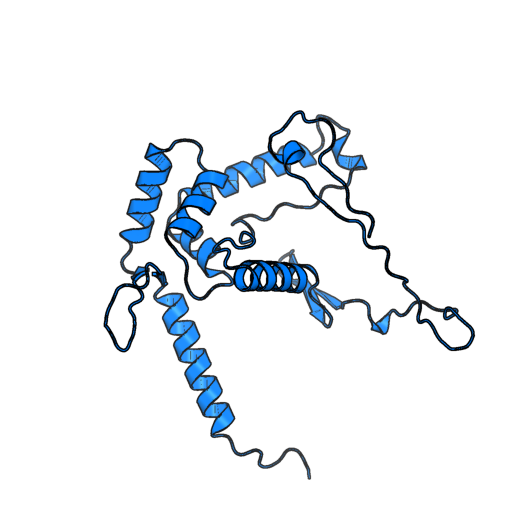ASN A N 1
ATOM 897 C CA . ASN A 1 116 ? 8.483 7.610 7.619 1.00 93.75 116 ASN A CA 1
ATOM 898 C C . ASN A 1 116 ? 8.324 7.347 9.122 1.00 93.75 116 ASN A C 1
ATOM 900 O O . ASN A 1 116 ? 7.237 6.961 9.533 1.00 93.75 116 ASN A O 1
ATOM 904 N N . GLU A 1 117 ? 9.361 7.565 9.937 1.00 94.81 117 GLU A N 1
ATOM 905 C CA . GLU A 1 117 ? 9.255 7.516 11.406 1.00 94.81 117 GLU A CA 1
ATOM 906 C C . GLU A 1 117 ? 8.234 8.549 11.905 1.00 94.81 117 GLU A C 1
ATOM 908 O O . GLU A 1 117 ? 7.364 8.236 12.710 1.00 94.81 117 GLU A O 1
ATOM 913 N N . GLU A 1 118 ? 8.292 9.770 11.376 1.00 96.38 118 GLU A N 1
ATOM 914 C CA . GLU A 1 118 ? 7.362 10.848 11.708 1.00 96.38 118 GLU A CA 1
ATOM 915 C C . GLU A 1 118 ? 5.944 10.565 11.194 1.00 96.38 118 GLU A C 1
ATOM 917 O O . GLU A 1 118 ? 4.971 10.761 11.917 1.00 96.38 118 GLU A O 1
ATOM 922 N N . ALA A 1 119 ? 5.806 10.016 9.983 1.00 96.06 119 ALA A N 1
ATOM 923 C CA . ALA A 1 119 ? 4.512 9.580 9.465 1.00 96.06 119 ALA A CA 1
ATOM 924 C C . ALA A 1 119 ? 3.907 8.415 10.263 1.00 96.06 119 ALA A C 1
ATOM 926 O O . ALA A 1 119 ? 2.692 8.356 10.408 1.00 96.06 119 ALA A O 1
ATOM 927 N N . ALA A 1 120 ? 4.730 7.513 10.801 1.00 96.56 120 ALA A N 1
ATOM 928 C CA . ALA A 1 120 ? 4.265 6.403 11.625 1.00 96.56 120 ALA A CA 1
ATOM 929 C C . ALA A 1 120 ? 3.764 6.846 13.007 1.00 96.56 120 ALA A C 1
ATOM 931 O O . ALA A 1 120 ? 3.084 6.069 13.664 1.00 96.56 120 ALA A O 1
ATOM 932 N N . ARG A 1 121 ? 4.077 8.073 13.447 1.00 97.69 121 ARG A N 1
ATOM 933 C CA . ARG A 1 121 ? 3.553 8.678 14.686 1.00 97.69 121 ARG A CA 1
ATOM 934 C C . ARG A 1 121 ? 2.216 9.389 14.497 1.00 97.69 121 ARG A C 1
ATOM 936 O O . ARG A 1 121 ? 1.575 9.740 15.481 1.00 97.69 121 ARG A O 1
ATOM 943 N N . ASP A 1 122 ? 1.815 9.625 13.252 1.00 97.69 122 ASP A N 1
ATOM 944 C CA . ASP A 1 122 ? 0.607 10.356 12.888 1.00 97.69 122 ASP A CA 1
ATOM 945 C C . ASP A 1 122 ? -0.515 9.359 12.539 1.00 97.69 122 ASP A C 1
ATOM 947 O O . ASP A 1 122 ? -0.446 8.704 11.492 1.00 97.69 122 ASP A O 1
ATOM 951 N N . PRO A 1 123 ? -1.562 9.232 13.380 1.00 97.50 123 PRO A N 1
ATOM 952 C CA . PRO A 1 123 ? -2.639 8.274 13.159 1.00 97.50 123 PRO A CA 1
ATOM 953 C C . PRO A 1 123 ? -3.328 8.395 11.795 1.00 97.50 123 PRO A C 1
ATOM 955 O O . PRO A 1 123 ? -3.747 7.386 11.230 1.00 97.50 123 PRO A O 1
ATOM 958 N N . GLU A 1 124 ? -3.436 9.605 11.240 1.00 95.94 124 GLU A N 1
ATOM 959 C CA . GLU A 1 124 ? -4.062 9.820 9.932 1.00 95.94 124 GLU A CA 1
ATOM 960 C C . GLU A 1 124 ? -3.193 9.258 8.806 1.00 95.94 124 GLU A C 1
ATOM 962 O O . GLU A 1 124 ? -3.673 8.523 7.938 1.00 95.94 124 GLU A O 1
ATOM 967 N N . LYS A 1 125 ? -1.886 9.538 8.846 1.00 96.44 125 LYS A N 1
ATOM 968 C CA . LYS A 1 125 ? -0.934 9.006 7.862 1.00 96.44 125 LYS A CA 1
ATOM 969 C C . LYS A 1 125 ? -0.809 7.492 7.964 1.00 96.44 125 LYS A C 1
ATOM 971 O O . LYS A 1 125 ? -0.738 6.832 6.927 1.00 96.44 125 LYS A O 1
ATOM 976 N N . VAL A 1 126 ? -0.825 6.941 9.179 1.00 96.62 126 VAL A N 1
ATOM 977 C CA . VAL A 1 126 ? -0.843 5.489 9.409 1.00 96.62 126 VAL A CA 1
ATOM 978 C C . VAL A 1 126 ? -2.063 4.860 8.738 1.00 96.62 126 VAL A C 1
ATOM 980 O O . VAL A 1 126 ? -1.905 3.942 7.929 1.00 96.62 126 VAL A O 1
ATOM 983 N N . LEU A 1 127 ? -3.268 5.388 8.982 1.00 95.81 127 LEU A N 1
ATOM 984 C CA . LEU A 1 127 ? -4.484 4.909 8.321 1.00 95.81 127 LEU A CA 1
ATOM 985 C C . LEU A 1 127 ? -4.393 5.037 6.799 1.00 95.81 127 LEU A C 1
ATOM 987 O O . LEU A 1 127 ? -4.731 4.090 6.088 1.00 95.81 127 LEU A O 1
ATOM 991 N N . GLY A 1 128 ? -3.875 6.156 6.291 1.00 94.31 128 GLY A N 1
ATOM 992 C CA . GLY A 1 128 ? -3.665 6.367 4.860 1.00 94.31 128 GLY A CA 1
ATOM 993 C C . GLY A 1 128 ? -2.694 5.363 4.230 1.00 94.31 128 GLY A C 1
ATOM 994 O O . GLY A 1 128 ? -2.864 4.989 3.071 1.00 94.31 128 GLY A O 1
ATOM 995 N N . VAL A 1 129 ? -1.689 4.880 4.969 1.00 93.69 129 VAL A N 1
ATOM 996 C CA . VAL A 1 129 ? -0.797 3.803 4.507 1.00 93.69 129 VAL A CA 1
ATOM 997 C C . VAL A 1 129 ? -1.512 2.453 4.523 1.00 93.69 129 VAL A C 1
ATOM 999 O O . VAL A 1 129 ? -1.470 1.742 3.516 1.00 93.69 129 VAL A O 1
ATOM 1002 N N . LEU A 1 130 ? -2.183 2.110 5.627 1.00 92.81 130 LEU A N 1
ATOM 1003 C CA . LEU A 1 130 ? -2.866 0.821 5.797 1.00 92.81 130 LEU A CA 1
ATOM 1004 C C . LEU A 1 130 ? -4.021 0.633 4.805 1.00 92.81 130 LEU A C 1
ATOM 1006 O O . LEU A 1 130 ? -4.246 -0.475 4.323 1.00 92.81 130 LEU A O 1
ATOM 1010 N N . THR A 1 131 ? -4.710 1.718 4.452 1.00 92.62 131 THR A N 1
ATOM 1011 C CA . THR A 1 131 ? -5.884 1.694 3.565 1.00 92.62 131 THR A CA 1
ATOM 1012 C C . THR A 1 131 ? -5.593 2.085 2.116 1.00 92.62 131 THR A C 1
ATOM 1014 O O . THR A 1 131 ? -6.482 2.022 1.274 1.00 92.62 131 THR A O 1
ATOM 1017 N N . ARG A 1 132 ? -4.338 2.410 1.763 1.00 89.06 132 ARG A N 1
ATOM 1018 C CA . ARG A 1 132 ? -3.963 2.880 0.410 1.00 89.06 132 ARG A CA 1
ATOM 1019 C C . ARG A 1 132 ? -4.421 1.957 -0.722 1.00 89.06 132 ARG A C 1
ATOM 1021 O O . ARG A 1 132 ? -4.763 2.429 -1.797 1.00 89.06 132 ARG A O 1
ATOM 1028 N N . ASN A 1 133 ? -4.331 0.646 -0.500 1.00 80.00 133 ASN A N 1
ATOM 1029 C CA . ASN A 1 133 ? -4.664 -0.383 -1.492 1.00 80.00 133 ASN A CA 1
ATOM 1030 C C . ASN A 1 133 ? -5.561 -1.485 -0.908 1.00 80.00 133 ASN A C 1
ATOM 1032 O O . ASN A 1 133 ? -5.680 -2.552 -1.505 1.00 80.00 133 ASN A O 1
ATOM 1036 N N . GLN A 1 134 ? -6.096 -1.287 0.297 1.00 83.94 134 GLN A N 1
ATOM 1037 C CA . GLN A 1 134 ? -6.887 -2.293 0.999 1.00 83.94 134 GLN A CA 1
ATOM 1038 C C . GLN A 1 134 ? -8.107 -1.628 1.627 1.00 83.94 134 GLN A C 1
ATOM 1040 O O . GLN A 1 134 ? -7.979 -0.609 2.299 1.00 83.94 134 GLN A O 1
ATOM 1045 N N . ALA A 1 135 ? -9.276 -2.247 1.463 1.00 90.06 135 ALA A N 1
ATOM 1046 C CA . ALA A 1 135 ? -10.519 -1.737 2.038 1.00 90.06 135 ALA A CA 1
ATOM 1047 C C . ALA A 1 135 ? -10.614 -1.936 3.566 1.00 90.06 135 ALA A C 1
ATOM 1049 O O . ALA A 1 135 ? -11.483 -1.374 4.228 1.00 90.06 135 ALA A O 1
ATOM 1050 N N . SER A 1 136 ? -9.751 -2.770 4.149 1.00 93.12 136 SER A N 1
ATOM 1051 C CA . SER A 1 136 ? -9.705 -3.012 5.591 1.00 93.12 136 SER A CA 1
ATOM 1052 C C . SER A 1 136 ? -8.313 -3.428 6.041 1.00 93.12 136 SER A C 1
ATOM 1054 O O . SER A 1 136 ? -7.551 -3.990 5.253 1.00 93.12 136 SER A O 1
ATOM 1056 N N . PHE A 1 137 ? -8.025 -3.243 7.323 1.00 93.88 137 PHE A N 1
ATOM 1057 C CA . PHE A 1 137 ? -6.788 -3.652 7.985 1.00 93.88 137 PHE A CA 1
ATOM 1058 C C . PHE A 1 137 ? -7.093 -4.388 9.295 1.00 93.88 137 PHE A C 1
ATOM 1060 O O . PHE A 1 137 ? -8.197 -4.300 9.831 1.00 93.88 137 PHE A O 1
ATOM 1067 N N . SER A 1 138 ? -6.127 -5.152 9.789 1.00 93.62 138 SER A N 1
ATOM 1068 C CA . SER A 1 138 ? -6.163 -5.825 11.089 1.00 93.62 138 SER A CA 1
ATOM 1069 C C . SER A 1 138 ? -5.221 -5.153 12.087 1.00 93.62 138 SER A C 1
ATOM 1071 O O . SER A 1 138 ? -4.364 -4.348 11.719 1.00 93.62 138 SER A O 1
ATOM 1073 N N . GLU A 1 139 ? -5.339 -5.528 13.356 1.00 95.25 139 GLU A N 1
ATOM 1074 C CA . GLU A 1 139 ? -4.416 -5.097 14.407 1.00 95.25 139 GLU A CA 1
ATOM 1075 C C . GLU A 1 139 ? -2.974 -5.524 14.102 1.00 95.25 139 GLU A C 1
ATOM 1077 O O . GLU A 1 139 ? -2.043 -4.743 14.277 1.00 95.25 139 GLU A O 1
ATOM 1082 N N . TYR A 1 140 ? -2.802 -6.717 13.526 1.00 91.94 140 TYR A N 1
ATOM 1083 C CA . TYR A 1 140 ? -1.506 -7.209 13.066 1.00 91.94 140 TYR A CA 1
ATOM 1084 C C . TYR A 1 140 ? -0.892 -6.321 11.973 1.00 91.94 140 TYR A C 1
ATOM 1086 O O . TYR A 1 140 ? 0.309 -6.053 12.003 1.00 91.94 140 TYR A O 1
ATOM 1094 N N . ASP A 1 141 ? -1.701 -5.842 11.020 1.00 92.19 141 ASP A N 1
ATOM 1095 C CA . ASP A 1 141 ? -1.222 -4.950 9.954 1.00 92.19 141 ASP A CA 1
ATOM 1096 C C . ASP A 1 141 ? -0.703 -3.627 10.540 1.00 92.19 141 ASP A C 1
ATOM 1098 O O . ASP A 1 141 ? 0.357 -3.135 10.138 1.00 92.19 141 ASP A O 1
ATOM 1102 N N . LEU A 1 142 ? -1.420 -3.087 11.533 1.00 95.00 142 LEU A N 1
ATOM 1103 C CA . LEU A 1 142 ? -1.024 -1.888 12.267 1.00 95.00 142 LEU A CA 1
ATOM 1104 C C . LEU A 1 142 ? 0.270 -2.118 13.058 1.00 95.00 142 LEU A C 1
ATOM 1106 O O . LEU A 1 142 ? 1.228 -1.368 12.882 1.00 95.00 142 LEU A O 1
ATOM 1110 N N . ASP A 1 143 ? 0.344 -3.181 13.858 1.00 94.75 143 ASP A N 1
ATOM 1111 C CA . ASP A 1 143 ? 1.527 -3.497 14.667 1.00 94.75 143 ASP A CA 1
ATOM 1112 C C . ASP A 1 143 ? 2.772 -3.694 13.800 1.00 94.75 143 ASP A C 1
ATOM 1114 O O . ASP A 1 143 ? 3.852 -3.182 14.105 1.00 94.75 143 ASP A O 1
ATOM 1118 N N . ARG A 1 144 ? 2.620 -4.394 12.673 1.00 92.31 144 ARG A N 1
ATOM 1119 C CA . ARG A 1 144 ? 3.696 -4.616 11.707 1.00 92.31 144 ARG A CA 1
ATOM 1120 C C . ARG A 1 144 ? 4.174 -3.308 11.080 1.00 92.31 144 ARG A C 1
ATOM 1122 O O . ARG A 1 144 ? 5.385 -3.110 10.956 1.00 92.31 144 ARG A O 1
ATOM 1129 N N . HIS A 1 145 ? 3.257 -2.409 10.720 1.00 93.75 145 HIS A N 1
ATOM 1130 C CA . HIS A 1 145 ? 3.607 -1.087 10.203 1.00 93.75 145 HIS A CA 1
ATOM 1131 C C . HIS A 1 145 ? 4.348 -0.243 11.248 1.00 93.75 145 HIS A C 1
ATOM 1133 O O . HIS A 1 145 ? 5.413 0.300 10.953 1.00 93.75 145 HIS A O 1
ATOM 1139 N N . LEU A 1 146 ? 3.832 -0.176 12.479 1.00 95.69 146 LEU A N 1
ATOM 1140 C CA . LEU A 1 146 ? 4.446 0.600 13.555 1.00 95.69 146 LEU A CA 1
ATOM 1141 C C . LEU A 1 146 ? 5.825 0.047 13.926 1.00 95.69 146 LEU A C 1
ATOM 1143 O O . LEU A 1 146 ? 6.781 0.810 14.014 1.00 95.69 146 LEU A O 1
ATOM 1147 N N . LYS A 1 147 ? 5.977 -1.277 14.056 1.00 94.00 147 LYS A N 1
ATOM 1148 C CA . LYS A 1 147 ? 7.263 -1.934 14.361 1.00 94.00 147 LYS A CA 1
ATOM 1149 C C . LYS A 1 147 ? 8.350 -1.644 13.325 1.00 94.00 147 LYS A C 1
ATOM 1151 O O . LYS A 1 147 ? 9.528 -1.604 13.670 1.00 94.00 147 LYS A O 1
ATOM 1156 N N . LYS A 1 148 ? 7.971 -1.417 12.066 1.00 91.06 148 LYS A N 1
ATOM 1157 C CA . LYS A 1 148 ? 8.903 -1.075 10.983 1.00 91.06 148 LYS A CA 1
ATOM 1158 C C . LYS A 1 148 ? 9.544 0.305 11.152 1.00 91.06 148 LYS A C 1
ATOM 1160 O O . LYS A 1 148 ? 10.636 0.532 10.632 1.00 91.06 148 LYS A O 1
ATOM 1165 N N . HIS A 1 149 ? 8.867 1.223 11.838 1.00 93.69 149 HIS A N 1
ATOM 1166 C CA . HIS A 1 149 ? 9.238 2.637 11.881 1.00 93.69 149 HIS A CA 1
ATOM 1167 C C . HIS A 1 149 ? 9.497 3.156 13.304 1.00 93.69 149 HIS A C 1
ATOM 1169 O O . HIS A 1 149 ? 10.284 4.074 13.481 1.00 93.69 149 HIS A O 1
ATOM 1175 N N . ILE A 1 150 ? 8.910 2.553 14.333 1.00 94.44 150 ILE A N 1
ATOM 1176 C CA . ILE A 1 150 ? 9.030 2.982 15.727 1.00 94.44 150 ILE A CA 1
ATOM 1177 C C . ILE A 1 150 ? 9.651 1.842 16.526 1.00 94.44 150 ILE A C 1
ATOM 1179 O O . ILE A 1 150 ? 9.115 0.734 16.544 1.00 94.44 150 ILE A O 1
ATOM 1183 N N . ARG A 1 151 ? 10.783 2.101 17.194 1.00 93.56 151 ARG A N 1
ATOM 1184 C CA . ARG A 1 151 ? 11.513 1.093 17.987 1.00 93.56 151 ARG A CA 1
ATOM 1185 C C . ARG A 1 151 ? 10.967 0.922 19.400 1.00 93.56 151 ARG A C 1
ATOM 1187 O O . ARG A 1 151 ? 10.965 -0.205 19.895 1.00 93.56 151 ARG A O 1
ATOM 1194 N N . ASP A 1 152 ? 10.499 1.997 20.019 1.00 96.69 152 ASP A N 1
ATOM 1195 C CA . ASP A 1 152 ? 9.982 1.977 21.384 1.00 96.69 152 ASP A CA 1
ATOM 1196 C C . ASP A 1 152 ? 8.583 1.337 21.446 1.00 96.69 152 ASP A C 1
ATOM 1198 O O . ASP A 1 152 ? 7.690 1.696 20.682 1.00 96.69 152 ASP A O 1
ATOM 1202 N N . GLU A 1 153 ? 8.395 0.346 22.321 1.00 96.25 153 GLU A N 1
ATOM 1203 C CA . GLU A 1 153 ? 7.117 -0.379 22.445 1.00 96.25 153 GLU A CA 1
ATOM 1204 C C . GLU A 1 153 ? 6.017 0.495 23.050 1.00 96.25 153 GLU A C 1
ATOM 1206 O O . GLU A 1 153 ? 4.870 0.432 22.615 1.00 96.25 153 GLU A O 1
ATOM 1211 N N . HIS A 1 154 ? 6.357 1.346 24.018 1.00 97.44 154 HIS A N 1
ATOM 1212 C CA . HIS A 1 154 ? 5.377 2.208 24.665 1.00 97.44 154 HIS A CA 1
ATOM 1213 C C . HIS A 1 154 ? 4.857 3.278 23.693 1.00 97.44 154 HIS A C 1
ATOM 1215 O O . HIS A 1 154 ? 3.657 3.547 23.634 1.00 97.44 154 HIS A O 1
ATOM 1221 N N . GLU A 1 155 ? 5.739 3.840 22.867 1.00 97.69 155 GLU A N 1
ATOM 1222 C CA . GLU A 1 155 ? 5.388 4.744 21.775 1.00 97.69 155 GLU A CA 1
ATOM 1223 C C . GLU A 1 155 ? 4.475 4.055 20.751 1.00 97.69 155 GLU A C 1
ATOM 1225 O O . GLU A 1 155 ? 3.437 4.613 20.388 1.00 97.69 155 GLU A O 1
ATOM 1230 N N . ARG A 1 156 ? 4.790 2.815 20.338 1.00 98.19 156 ARG A N 1
ATOM 1231 C CA . ARG A 1 156 ? 3.908 2.032 19.453 1.00 98.19 156 ARG A CA 1
ATOM 1232 C C . ARG A 1 156 ? 2.524 1.834 20.057 1.00 98.19 156 ARG A C 1
ATOM 1234 O O . ARG A 1 156 ? 1.533 2.069 19.368 1.00 98.19 156 ARG A O 1
ATOM 1241 N N . ALA A 1 157 ? 2.447 1.439 21.326 1.00 97.94 157 ALA A N 1
ATOM 1242 C CA . ALA A 1 157 ? 1.180 1.251 22.023 1.00 97.94 157 ALA A CA 1
ATOM 1243 C C . ALA A 1 157 ? 0.362 2.554 22.082 1.00 97.94 157 ALA A C 1
ATOM 1245 O O . ALA A 1 157 ? -0.848 2.533 21.846 1.00 97.94 157 ALA A O 1
ATOM 1246 N N . GLY A 1 158 ? 1.022 3.694 22.316 1.00 98.31 158 GLY A N 1
ATOM 1247 C CA . GLY A 1 158 ? 0.390 5.014 22.304 1.00 98.31 158 GLY A CA 1
ATOM 1248 C C . GLY A 1 158 ? -0.194 5.385 20.939 1.00 98.31 158 GLY A C 1
ATOM 1249 O O . GLY A 1 158 ? -1.363 5.764 20.850 1.00 98.31 158 GLY A O 1
ATOM 1250 N N . VAL A 1 159 ? 0.578 5.216 19.861 1.00 98.19 159 VAL A N 1
ATOM 1251 C CA . VAL A 1 159 ? 0.093 5.478 18.494 1.00 98.19 159 VAL A CA 1
ATOM 1252 C C . VAL A 1 159 ? -1.042 4.525 18.123 1.00 98.19 159 VAL A C 1
ATOM 1254 O O . VAL A 1 159 ? -2.048 4.953 17.563 1.00 98.19 159 VAL A O 1
ATOM 1257 N N . LYS A 1 160 ? -0.922 3.241 18.466 1.00 98.38 160 LYS A N 1
ATOM 1258 C CA . LYS A 1 160 ? -1.959 2.230 18.231 1.00 98.38 160 LYS A CA 1
ATOM 1259 C C . LYS A 1 160 ? -3.281 2.605 18.899 1.00 98.38 160 LYS A C 1
ATOM 1261 O O . LYS A 1 160 ? -4.324 2.583 18.246 1.00 98.38 160 LYS A O 1
ATOM 1266 N N . ALA A 1 161 ? -3.234 3.001 20.171 1.00 98.25 161 ALA A N 1
ATOM 1267 C CA . ALA A 1 161 ? -4.405 3.483 20.894 1.00 98.25 161 ALA A CA 1
ATOM 1268 C C . ALA A 1 161 ? -4.993 4.743 20.238 1.00 98.25 161 ALA A C 1
ATOM 1270 O O . ALA A 1 161 ? -6.208 4.840 20.082 1.00 98.25 161 ALA A O 1
ATOM 1271 N N . ALA A 1 162 ? -4.142 5.673 19.792 1.00 98.25 162 ALA A N 1
ATOM 1272 C CA . ALA A 1 162 ? -4.582 6.871 19.086 1.00 98.25 162 ALA A CA 1
ATOM 1273 C C . ALA A 1 162 ? -5.262 6.549 17.745 1.00 98.25 162 ALA A C 1
ATOM 1275 O O . ALA A 1 162 ? -6.272 7.166 17.434 1.00 98.25 162 ALA A O 1
ATOM 1276 N N . VAL A 1 163 ? -4.761 5.571 16.979 1.00 98.12 163 VAL A N 1
ATOM 1277 C CA . VAL A 1 163 ? -5.380 5.102 15.726 1.00 98.12 163 VAL A CA 1
ATOM 1278 C C . VAL A 1 163 ? -6.762 4.511 15.991 1.00 98.12 163 VAL A C 1
ATOM 1280 O O . VAL A 1 163 ? -7.730 4.961 15.384 1.00 98.12 163 VAL A O 1
ATOM 1283 N N . PHE A 1 164 ? -6.883 3.549 16.910 1.00 97.69 164 PHE A N 1
ATOM 1284 C CA . PHE A 1 164 ? -8.177 2.924 17.209 1.00 97.69 164 PHE A CA 1
ATOM 1285 C C . PHE A 1 164 ? -9.160 3.854 17.928 1.00 97.69 164 PHE A C 1
ATOM 1287 O O . PHE A 1 164 ? -10.365 3.636 17.854 1.00 97.69 164 PHE A O 1
ATOM 1294 N N . GLY A 1 165 ? -8.665 4.894 18.601 1.00 97.12 165 GLY A N 1
ATOM 1295 C CA . GLY A 1 165 ? -9.487 5.915 19.249 1.00 97.12 165 GLY A CA 1
ATOM 1296 C C . GLY A 1 165 ? -10.068 6.963 18.296 1.00 97.12 165 GLY A C 1
ATOM 1297 O O . GLY A 1 165 ? -10.844 7.812 18.739 1.00 97.12 165 GLY A O 1
ATOM 1298 N N . ARG A 1 166 ? -9.708 6.951 17.006 1.00 97.81 166 ARG A N 1
ATOM 1299 C CA . ARG A 1 166 ? -10.271 7.903 16.043 1.00 97.81 166 ARG A CA 1
ATOM 1300 C C . ARG A 1 166 ? -11.725 7.574 15.712 1.00 97.81 166 ARG A C 1
ATOM 1302 O O . ARG A 1 166 ? -12.092 6.423 15.509 1.00 97.81 166 ARG A O 1
ATOM 1309 N N . GLN A 1 167 ? -12.536 8.620 15.571 1.00 96.19 167 GLN A N 1
ATOM 1310 C CA . GLN A 1 167 ? -13.965 8.500 15.257 1.00 96.19 167 GLN A CA 1
ATOM 1311 C C . GLN A 1 167 ? -14.241 8.001 13.833 1.00 96.19 167 GLN A C 1
ATOM 1313 O O . GLN A 1 167 ? -15.305 7.450 13.569 1.00 96.19 167 GLN A O 1
ATOM 1318 N N . ASP A 1 168 ? -13.294 8.195 12.915 1.00 95.75 168 ASP A N 1
ATOM 1319 C CA . ASP A 1 168 ? -13.399 7.765 11.522 1.00 95.75 168 ASP A CA 1
ATOM 1320 C C . ASP A 1 168 ? -12.930 6.318 11.303 1.00 95.75 168 ASP A C 1
ATOM 1322 O O . ASP A 1 168 ? -12.967 5.844 10.167 1.00 95.75 168 ASP A O 1
ATOM 1326 N N . VAL A 1 169 ? -12.520 5.602 12.356 1.00 97.62 169 VAL A N 1
ATOM 1327 C CA . VAL A 1 169 ? -12.164 4.178 12.305 1.00 97.62 169 VAL A CA 1
ATOM 1328 C C . VAL A 1 169 ? -13.367 3.328 12.693 1.00 97.62 169 VAL A C 1
ATOM 1330 O O . VAL A 1 169 ? -13.990 3.511 13.734 1.00 97.62 169 VAL A O 1
ATOM 1333 N N . LEU A 1 170 ? -13.692 2.364 11.837 1.00 97.19 170 LEU A N 1
ATOM 1334 C CA . LEU A 1 170 ? -14.897 1.553 11.927 1.00 97.19 170 LEU A CA 1
ATOM 1335 C C . LEU A 1 170 ? -14.516 0.080 12.058 1.00 97.19 170 LEU A C 1
ATOM 1337 O O . LEU A 1 170 ? -13.891 -0.476 11.155 1.00 97.19 170 LEU A O 1
ATOM 1341 N N . ALA A 1 171 ? -14.914 -0.557 13.159 1.00 96.69 171 ALA A N 1
ATOM 1342 C CA . ALA A 1 171 ? -14.796 -2.003 13.311 1.00 96.69 171 ALA A CA 1
ATOM 1343 C C . ALA A 1 171 ? -15.765 -2.725 12.361 1.00 96.69 171 ALA A C 1
ATOM 1345 O O . ALA A 1 171 ? -16.904 -2.296 12.163 1.00 96.69 171 ALA A O 1
ATOM 1346 N N . LEU A 1 172 ? -15.295 -3.815 11.762 1.00 95.19 172 LEU A N 1
ATOM 1347 C CA . LEU A 1 172 ? -16.079 -4.663 10.876 1.00 95.19 172 LEU A CA 1
ATOM 1348 C C . LEU A 1 172 ? -16.634 -5.859 11.645 1.00 95.19 172 LEU A C 1
ATOM 1350 O O . LEU A 1 172 ? -15.932 -6.490 12.440 1.00 95.19 172 LEU A O 1
ATOM 1354 N N . TYR A 1 173 ? -17.887 -6.177 11.352 1.00 95.81 173 TYR A N 1
ATOM 1355 C CA . TYR A 1 173 ? -18.638 -7.255 11.976 1.00 95.81 173 TYR A CA 1
ATOM 1356 C C . TYR A 1 1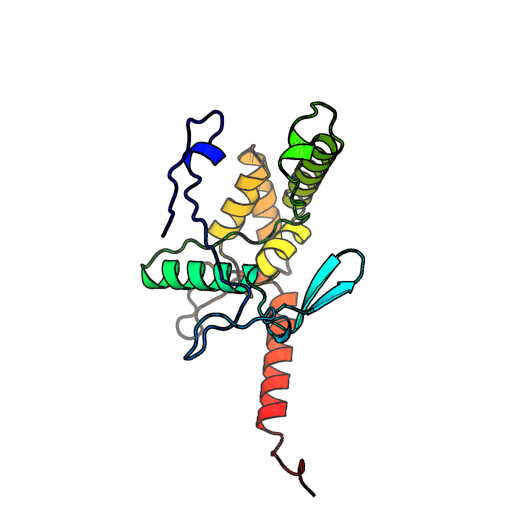73 ? -19.177 -8.188 10.901 1.00 95.81 173 TYR A C 1
ATOM 1358 O O . TYR A 1 173 ? -19.462 -7.753 9.779 1.00 95.81 173 TYR A O 1
ATOM 1366 N N . ASP A 1 174 ? -19.310 -9.460 11.248 1.00 94.56 174 ASP A N 1
ATOM 1367 C CA . ASP A 1 174 ? -20.014 -10.421 10.422 1.00 94.56 174 ASP A CA 1
ATOM 1368 C C . ASP A 1 174 ? -21.481 -10.001 10.278 1.00 94.56 174 ASP A C 1
ATOM 1370 O O . ASP A 1 174 ? -22.119 -9.544 11.230 1.00 94.56 174 ASP A O 1
ATOM 1374 N N . ARG A 1 175 ? -22.020 -10.119 9.064 1.00 92.12 175 ARG A N 1
ATOM 1375 C CA . ARG A 1 175 ? -23.370 -9.637 8.763 1.00 92.12 175 ARG A CA 1
ATOM 1376 C C . ARG A 1 175 ? -24.458 -10.523 9.367 1.00 92.12 175 ARG A C 1
ATOM 1378 O O . ARG A 1 175 ? -25.536 -10.013 9.665 1.00 92.12 175 ARG A O 1
ATOM 1385 N N . GLU A 1 176 ? -24.212 -11.822 9.469 1.00 94.12 176 GLU A N 1
ATOM 1386 C CA . GLU A 1 176 ? -25.198 -12.807 9.908 1.00 94.12 176 GLU A CA 1
ATOM 1387 C C . GLU A 1 176 ? -25.121 -13.015 11.417 1.00 94.12 176 GLU A C 1
ATOM 1389 O O . GLU A 1 176 ? -26.152 -13.018 12.089 1.00 94.12 176 GLU A O 1
ATOM 1394 N N . THR A 1 177 ? -23.906 -13.146 11.954 1.00 94.38 177 THR A N 1
ATOM 1395 C CA . THR A 1 177 ? -23.687 -13.429 13.377 1.00 94.38 177 THR A CA 1
ATOM 1396 C C . THR A 1 177 ? -23.539 -12.165 14.220 1.00 94.38 177 THR A C 1
ATOM 1398 O O . THR A 1 177 ? -23.785 -12.199 15.424 1.00 94.38 177 THR A O 1
ATOM 1401 N N . GLY A 1 178 ? -23.153 -11.036 13.613 1.00 93.56 178 GLY A N 1
ATOM 1402 C CA . GLY A 1 178 ? -22.841 -9.797 14.330 1.00 93.56 178 GLY A CA 1
ATOM 1403 C C . GLY A 1 178 ? -21.514 -9.840 15.094 1.00 93.56 178 GLY A C 1
ATOM 1404 O O . GLY A 1 178 ? -21.208 -8.909 15.839 1.00 93.56 178 GLY A O 1
ATOM 1405 N N . GLU A 1 179 ? -20.719 -10.900 14.936 1.00 94.56 179 GLU A N 1
ATOM 1406 C CA . GLU A 1 179 ? -19.443 -11.055 15.632 1.00 94.56 179 GLU A CA 1
ATOM 1407 C C . GLU A 1 179 ? -18.360 -10.146 15.043 1.00 94.56 179 GLU A C 1
ATOM 1409 O O . GLU A 1 179 ? -18.325 -9.872 13.844 1.00 94.56 179 GLU A O 1
ATOM 1414 N N . ALA A 1 180 ? -17.447 -9.664 15.888 1.00 93.38 180 ALA A N 1
ATOM 1415 C CA . ALA A 1 180 ? -16.345 -8.821 15.439 1.00 93.38 180 ALA A CA 1
ATOM 1416 C C . ALA A 1 180 ? -15.354 -9.629 14.588 1.00 93.38 180 ALA A C 1
ATOM 1418 O O . ALA A 1 180 ? -14.833 -10.651 15.025 1.00 93.38 180 ALA A O 1
ATOM 1419 N N . LEU A 1 181 ? -15.015 -9.119 13.402 1.00 92.75 181 LEU A N 1
ATOM 1420 C CA . LEU A 1 181 ? -14.100 -9.798 12.476 1.00 92.75 181 LEU A CA 1
ATOM 1421 C C . LEU A 1 181 ? -12.616 -9.590 12.816 1.00 92.75 181 LEU A C 1
ATOM 1423 O O . LEU A 1 181 ? -11.747 -10.082 12.098 1.00 92.75 181 LEU A O 1
ATOM 1427 N N . GLY A 1 182 ? -12.303 -8.791 13.844 1.00 93.56 182 GLY A N 1
ATOM 1428 C CA . GLY A 1 182 ? -10.926 -8.358 14.120 1.00 93.56 182 GLY A CA 1
ATOM 1429 C C . GLY A 1 182 ? -10.328 -7.540 12.968 1.00 93.56 182 GLY A C 1
ATOM 1430 O O . GLY A 1 182 ? -9.123 -7.589 12.707 1.00 93.56 182 GLY A O 1
ATOM 1431 N N . ARG A 1 183 ? -11.187 -6.835 12.223 1.00 94.75 183 ARG A N 1
ATOM 1432 C CA . ARG A 1 183 ? -10.810 -5.969 11.106 1.00 94.75 183 ARG A CA 1
ATOM 1433 C C . ARG A 1 183 ? -11.465 -4.611 11.252 1.00 94.75 183 ARG A C 1
ATOM 1435 O O . ARG A 1 183 ? -12.571 -4.496 11.773 1.00 94.75 183 ARG A O 1
ATOM 1442 N N . TRP A 1 184 ? -10.791 -3.604 10.725 1.00 97.12 184 TRP A N 1
ATOM 1443 C CA . TRP A 1 184 ? -11.232 -2.222 10.728 1.00 97.12 184 TRP A CA 1
ATOM 1444 C C . TRP A 1 184 ? -11.129 -1.634 9.328 1.00 97.12 184 TRP A C 1
ATOM 1446 O O . TRP A 1 184 ? -10.343 -2.082 8.492 1.00 97.12 184 TRP A O 1
ATOM 1456 N N . THR A 1 185 ? -11.936 -0.621 9.071 1.00 96.81 185 THR A N 1
ATOM 1457 C CA . THR A 1 185 ? -11.867 0.235 7.889 1.00 96.81 185 THR A CA 1
ATOM 1458 C C . THR A 1 185 ? -11.957 1.692 8.331 1.00 96.81 185 THR A C 1
ATOM 1460 O O . THR A 1 185 ? -12.132 1.969 9.518 1.00 96.81 185 THR A O 1
ATOM 1463 N N . THR A 1 186 ? -11.833 2.631 7.400 1.00 97.44 186 THR A N 1
ATOM 1464 C CA . THR A 1 186 ? -12.108 4.042 7.675 1.00 97.44 186 THR A CA 1
ATOM 1465 C C . THR A 1 186 ? -13.441 4.451 7.066 1.00 97.44 186 THR A C 1
ATOM 1467 O O . THR A 1 186 ? -13.922 3.845 6.104 1.00 97.44 186 THR A O 1
ATOM 1470 N N . GLN A 1 187 ? -14.050 5.503 7.607 1.00 96.31 187 GLN A N 1
ATOM 1471 C CA . GLN A 1 187 ? -15.259 6.085 7.038 1.00 96.31 187 GLN A CA 1
ATOM 1472 C C . GLN A 1 187 ? -15.055 6.471 5.566 1.00 96.31 187 GLN A C 1
ATOM 1474 O O . GLN A 1 187 ? -15.893 6.125 4.737 1.00 96.31 187 GLN A O 1
ATOM 1479 N N . ALA A 1 188 ? -13.916 7.088 5.236 1.00 95.06 188 ALA A N 1
ATOM 1480 C CA . ALA A 1 188 ? -13.572 7.463 3.867 1.00 95.06 188 ALA A CA 1
ATOM 1481 C C . ALA A 1 188 ? -13.554 6.254 2.915 1.00 95.06 188 ALA A C 1
ATOM 1483 O O . ALA A 1 188 ? -14.159 6.299 1.847 1.00 95.06 188 ALA A O 1
ATOM 1484 N N . VAL A 1 189 ? -12.933 5.141 3.322 1.00 95.56 189 VAL A N 1
ATOM 1485 C CA . VAL A 1 189 ? -12.921 3.907 2.521 1.00 95.56 189 VAL A CA 1
ATOM 1486 C C . VAL A 1 189 ? -14.333 3.355 2.346 1.00 95.56 189 VAL A C 1
ATOM 1488 O O . VAL A 1 189 ? -14.727 3.001 1.238 1.00 95.56 189 VAL A O 1
ATOM 1491 N N . ARG A 1 190 ? -15.139 3.324 3.412 1.00 94.62 190 ARG A N 1
ATOM 1492 C CA . ARG A 1 190 ? -16.529 2.851 3.329 1.00 94.62 190 ARG A CA 1
ATOM 1493 C C . ARG A 1 190 ? -17.377 3.699 2.375 1.00 94.62 190 ARG A C 1
ATOM 1495 O O . ARG A 1 190 ? -18.221 3.154 1.661 1.00 94.62 190 ARG A O 1
ATOM 1502 N N . GLU A 1 191 ? -17.168 5.011 2.358 1.00 94.50 191 GLU A N 1
ATOM 1503 C CA . GLU A 1 191 ? -17.824 5.927 1.420 1.00 94.50 191 GLU A CA 1
ATOM 1504 C C . GLU A 1 191 ? -17.387 5.652 -0.025 1.00 94.50 191 GLU A C 1
ATOM 1506 O O . GLU A 1 191 ? -18.241 5.525 -0.904 1.00 94.50 191 GLU A O 1
ATOM 1511 N N . GLN A 1 192 ? -16.086 5.463 -0.264 1.00 92.12 192 GLN A N 1
ATOM 1512 C CA . GLN A 1 192 ? -15.548 5.101 -1.581 1.00 92.12 192 GLN A CA 1
ATOM 1513 C C . GLN A 1 192 ? -16.129 3.779 -2.103 1.00 92.12 192 GLN A C 1
ATOM 1515 O O . GLN A 1 192 ? -16.595 3.722 -3.241 1.00 92.12 192 GLN A O 1
ATOM 1520 N N . GLU A 1 193 ? -16.171 2.738 -1.270 1.00 92.31 193 GLU A N 1
ATOM 1521 C CA . GLU A 1 193 ? -16.761 1.439 -1.624 1.00 92.31 193 GLU A CA 1
ATOM 1522 C C . GLU A 1 193 ? -18.264 1.559 -1.917 1.00 92.31 193 GLU A C 1
ATOM 1524 O O . GLU A 1 193 ? -18.777 0.975 -2.873 1.00 92.31 193 GLU A O 1
ATOM 1529 N N . SER A 1 194 ? -18.985 2.367 -1.135 1.00 92.25 194 SER A N 1
ATOM 1530 C CA . SER A 1 194 ? -20.419 2.604 -1.347 1.00 92.25 194 SER A CA 1
ATOM 1531 C C . SER A 1 194 ? -20.693 3.278 -2.694 1.00 92.25 194 SER A C 1
ATOM 1533 O O . SER A 1 194 ? -21.632 2.892 -3.395 1.00 92.25 194 SER A O 1
ATOM 1535 N N . LEU A 1 195 ? -19.857 4.249 -3.080 1.00 93.12 195 LEU A N 1
ATOM 1536 C CA . LEU A 1 195 ? -19.920 4.898 -4.391 1.00 93.12 195 LEU A CA 1
ATOM 1537 C C . LEU A 1 195 ? -19.598 3.912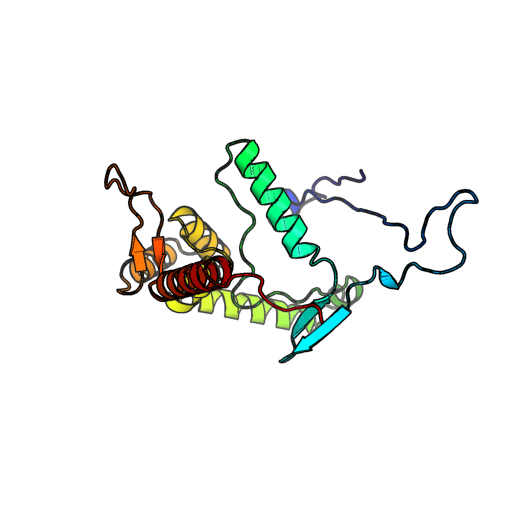 -5.519 1.00 93.12 195 LEU A C 1
ATOM 1539 O O . LEU A 1 195 ? -20.361 3.823 -6.479 1.00 93.12 195 LEU A O 1
ATOM 1543 N N . ALA A 1 196 ? -18.537 3.113 -5.378 1.00 90.56 196 ALA A N 1
ATOM 1544 C CA . ALA A 1 196 ? -18.162 2.106 -6.369 1.00 90.56 196 ALA A CA 1
ATOM 1545 C C . ALA A 1 196 ? -19.277 1.066 -6.591 1.00 90.56 196 ALA A C 1
ATOM 1547 O O . ALA A 1 196 ? -19.588 0.710 -7.729 1.00 90.56 196 ALA A O 1
ATOM 1548 N N . LEU A 1 197 ? -19.942 0.619 -5.520 1.00 91.62 197 LEU A N 1
ATOM 1549 C CA . LEU A 1 197 ? -21.094 -0.283 -5.605 1.00 91.62 197 LEU A CA 1
ATOM 1550 C C . LEU A 1 197 ? -22.303 0.374 -6.283 1.00 91.62 197 LEU A C 1
ATOM 1552 O O . LEU A 1 197 ? -23.006 -0.284 -7.054 1.00 91.62 197 LEU A O 1
ATOM 1556 N N . ALA A 1 198 ? -22.567 1.653 -6.008 1.00 90.62 198 ALA A N 1
ATOM 1557 C CA . ALA A 1 198 ? -23.629 2.396 -6.682 1.00 90.62 198 ALA A CA 1
ATOM 1558 C C . ALA A 1 198 ? -23.345 2.527 -8.186 1.00 90.62 198 ALA A C 1
ATOM 1560 O O . ALA A 1 198 ? -24.237 2.302 -9.005 1.00 90.62 198 ALA A O 1
ATOM 1561 N N . ASP A 1 199 ? -22.098 2.810 -8.555 1.00 90.06 199 ASP A N 1
ATOM 1562 C CA . ASP A 1 199 ? -21.652 2.897 -9.945 1.00 90.06 199 ASP A CA 1
ATOM 1563 C C . ASP A 1 199 ? -21.782 1.560 -10.664 1.00 90.06 199 ASP A C 1
ATOM 1565 O O . ASP A 1 199 ? -22.372 1.505 -11.743 1.00 90.06 199 ASP A O 1
ATOM 1569 N N . ALA A 1 200 ? -21.344 0.469 -10.035 1.00 88.06 200 ALA A N 1
ATOM 1570 C CA . ALA A 1 200 ? -21.501 -0.877 -10.574 1.00 88.06 200 ALA A CA 1
ATOM 1571 C C . ALA A 1 200 ? -22.978 -1.225 -10.829 1.00 88.06 200 ALA A C 1
ATOM 1573 O O . ALA A 1 200 ? -23.312 -1.769 -11.881 1.00 88.06 200 ALA A O 1
ATOM 1574 N N . ARG A 1 201 ? -23.886 -0.854 -9.914 1.00 90.88 201 ARG A N 1
ATOM 1575 C CA . ARG A 1 201 ? -25.336 -1.039 -10.110 1.00 90.88 201 ARG A CA 1
ATOM 1576 C C . ARG A 1 201 ? -25.874 -0.204 -11.268 1.00 90.88 201 ARG A C 1
ATOM 1578 O O . ARG A 1 201 ? -26.700 -0.704 -12.023 1.00 90.88 201 ARG A O 1
ATOM 1585 N N . ARG A 1 202 ? -25.414 1.043 -11.426 1.00 88.62 202 ARG A N 1
ATOM 1586 C CA . ARG A 1 202 ? -25.804 1.899 -12.561 1.00 88.62 202 ARG A CA 1
ATOM 1587 C C . ARG A 1 202 ? -25.339 1.318 -13.889 1.00 88.62 202 ARG A C 1
ATOM 1589 O O . ARG A 1 202 ? -26.120 1.303 -14.830 1.00 88.62 202 ARG A O 1
ATOM 1596 N N . VAL A 1 203 ? -24.109 0.811 -13.953 1.00 87.94 203 VAL A N 1
ATOM 1597 C CA . VAL A 1 203 ? -23.575 0.148 -15.152 1.00 87.94 203 VAL A CA 1
ATOM 1598 C C . VAL A 1 203 ? -24.353 -1.131 -15.459 1.00 87.94 203 VAL A C 1
ATOM 1600 O O . VAL A 1 203 ? -24.724 -1.340 -16.604 1.00 87.94 203 VAL A O 1
ATOM 1603 N N . ALA A 1 204 ? -24.668 -1.948 -14.450 1.00 85.81 204 ALA A N 1
ATOM 1604 C CA . ALA A 1 204 ? -25.448 -3.173 -14.638 1.00 85.81 204 ALA A CA 1
ATOM 1605 C C . ALA A 1 204 ? -26.910 -2.911 -15.055 1.00 85.81 204 ALA A C 1
ATOM 1607 O O . ALA A 1 204 ? -27.494 -3.713 -15.777 1.00 85.81 204 ALA A O 1
ATOM 1608 N N . ALA A 1 205 ? -27.507 -1.806 -14.595 1.00 83.19 205 ALA A N 1
ATOM 1609 C CA . ALA A 1 205 ? -28.857 -1.383 -14.978 1.00 83.19 205 ALA A CA 1
ATOM 1610 C C . ALA A 1 205 ? -28.896 -0.622 -16.316 1.00 83.19 205 ALA A C 1
ATOM 1612 O O . ALA A 1 205 ? -29.956 -0.509 -16.934 1.00 83.19 205 ALA A O 1
ATOM 1613 N N . GLY A 1 206 ? -27.757 -0.080 -16.752 1.00 72.50 206 GLY A N 1
ATOM 1614 C CA . GLY A 1 206 ? -27.574 0.512 -18.067 1.00 72.50 206 GLY A CA 1
ATOM 1615 C C . GLY A 1 206 ? -27.564 -0.584 -19.120 1.00 72.50 206 GLY A C 1
ATOM 1616 O O . GLY A 1 206 ? -26.527 -1.175 -19.397 1.00 72.50 206 GLY A O 1
ATOM 1617 N N . ASP A 1 207 ? -28.734 -0.854 -19.692 1.00 57.81 207 ASP A N 1
ATOM 1618 C CA . ASP A 1 207 ? -28.900 -1.749 -20.833 1.00 57.81 207 ASP A CA 1
ATOM 1619 C C . ASP A 1 207 ? -27.866 -1.378 -21.915 1.00 57.81 207 ASP A C 1
ATOM 1621 O O . ASP A 1 207 ? -27.706 -0.196 -22.236 1.00 57.81 207 ASP A O 1
ATOM 1625 N N . HIS A 1 208 ? -27.157 -2.366 -22.472 1.00 57.69 208 HIS A N 1
ATOM 1626 C CA . HIS A 1 208 ? -26.217 -2.199 -23.588 1.00 57.69 208 HIS A CA 1
ATOM 1627 C C . HIS A 1 208 ? -26.970 -1.804 -24.872 1.00 57.69 208 HIS A C 1
ATOM 1629 O O . HIS A 1 208 ? -26.982 -2.535 -25.859 1.00 57.69 208 HIS A O 1
ATOM 1635 N N . ARG A 1 209 ? -27.657 -0.663 -24.874 1.00 53.12 209 ARG A N 1
ATOM 1636 C CA . ARG A 1 209 ? -28.332 -0.120 -26.047 1.00 53.12 209 ARG A CA 1
ATOM 1637 C C . ARG A 1 209 ? -27.464 0.984 -26.630 1.00 53.12 209 ARG A C 1
ATOM 1639 O O . ARG A 1 209 ? -27.293 2.037 -26.026 1.00 53.12 209 ARG A O 1
ATOM 1646 N N . ASN A 1 210 ? -26.984 0.709 -27.841 1.00 51.59 210 ASN A N 1
ATOM 1647 C CA . ASN A 1 210 ? -26.322 1.615 -28.781 1.00 51.59 210 ASN A CA 1
ATOM 1648 C C . ASN A 1 210 ? -24.845 1.936 -28.520 1.00 51.59 210 ASN A C 1
ATOM 1650 O O . ASN A 1 210 ? -24.476 3.064 -28.212 1.00 51.59 210 ASN A O 1
ATOM 1654 N N . VAL A 1 211 ? -23.982 0.965 -28.824 1.00 48.41 211 VAL A N 1
ATOM 1655 C CA . VAL A 1 211 ? -22.687 1.259 -29.458 1.00 48.41 211 VAL A CA 1
ATOM 1656 C C . VAL A 1 211 ? -22.624 0.425 -30.738 1.00 48.41 211 VAL A C 1
ATOM 1658 O O . VAL A 1 211 ? -22.080 -0.673 -30.752 1.00 48.41 211 VAL A O 1
ATOM 1661 N N . GLY A 1 212 ? -23.296 0.891 -31.790 1.00 51.47 212 GLY A N 1
ATOM 1662 C CA . GLY A 1 212 ? -23.356 0.182 -33.068 1.00 51.47 212 GLY A CA 1
ATOM 1663 C C . GLY A 1 212 ? -24.535 0.610 -33.931 1.00 51.47 212 GLY A C 1
ATOM 1664 O O . GLY A 1 212 ? -25.555 -0.074 -33.979 1.00 51.47 212 GLY A O 1
ATOM 1665 N N . SER A 1 213 ? -24.406 1.751 -34.601 1.00 38.19 213 SER A N 1
ATOM 1666 C CA . SER A 1 213 ? -25.136 2.109 -35.823 1.00 38.19 213 SER A CA 1
ATOM 1667 C C . SER A 1 213 ? -24.230 2.997 -36.658 1.00 38.19 213 SER A C 1
ATOM 1669 O O . SER A 1 213 ? -23.615 3.900 -36.046 1.00 38.19 213 SER A O 1
#

Foldseek 3Di:
DAWDAQDDDPDPCSNHDTDGDDDDDQFDQDPVGTDPDGPCVQPFDWDDDPNDIDRPGHDPVVVVVQVVVQVVCVVVVHPDGDAFAALQHQDDDDPVQVPDPPRPNVVVVVVSLVVRLVLLLDLVSLLCRQPVPHQKDAPVNNLVSNVVRPVDPVSSVVSSCVNVPDPQKAFDADPPPRHTPRMIGGVVSVVVVVVVVVVVVVVVVPPPPDPDD

Sequence (213 aa):
LDVHAPHGAESEGERANYHAHLLITTRRLGEDGFAAKKARDLDPVIKRSAGRATVAEGEAWGVLWRDHQNQYFASQGFSIRVDATSAVPQEHIGPVRMRAADAEANVRAEQIRRANEEAARDPEKVLGVLTRNQASFSEYDLDRHLKKHIRDEHERAGVKAAVFGRQDVLALYDRETGEALGRWTTQAVREQESLALADARRVAAGDHRNVGS

Radius of gyration: 22.39 Å; chains: 1; bounding box: 60×37×62 Å

Secondary structure (DSSP, 8-state):
-EEEP--S-SSHHHHT--EEE----SS-EETTEE-SS--GGGSPEEEEETTEEEEEES--HHHHHHHHHHHHHHHTT----PPPPPSSPPPP--TTGGGSTT-HHHHHHHHHHHHHHHHHT-HHHHHHHHTSS-S-EEHHHHHHHHHHH---HHHHHHHHHHHHT-TTEEEEE-TTT--EEEEEEEHHHHHHHHHHHHHHHHHHHS----S--